Protein AF-A0A1Z5LB18-F1 (afdb_monomer_lite)

Sequence (215 aa):
MPQLLPKDALLQFRERFKTLLVLGDKLPTLEMHSIEKQIVPEFVTGLIKLCNTEDSAVSRAAALLAVLGWKAGPVSPTRKYIACDFCQRNMGVWFYLPVAENKRAQENVESRKDATVDSSAPCHETSKADDKDAAEGKEPRKLKRKHEGAEKFNALSEHFAWCIWRRVNMSNQQGWEVFLESLLADSAFHKFSQDSPSVDDMYMKVHKILANLQQ

pLDDT: mean 76.04, std 21.05, range [32.5, 97.44]

Organism: Ornithodoros moubata (NCBI:txid6938)

Secondary structure (DSSP, 8-state):
-----GGGHHHHHHHHHHHHHTTGGGSBPBP-TTTTTTS-HHHHHHHHHTTT----HHHHHHHHHHHTTEEE----SS--EEEETTT--EEEGGGB-BHHHHHHHHHHHHTTSS-------------------------------PPTT-B-B-TTTTS-TT-TTTSB-TTS-BHHHHHHHHHHTSHHHHHHHT-SPPHHHHHHHHHHHHHHT--

Structure (mmCIF, N/CA/C/O backbone):
data_AF-A0A1Z5LB18-F1
#
_entry.id   AF-A0A1Z5LB18-F1
#
loop_
_atom_site.group_PDB
_atom_site.id
_atom_site.type_symbol
_atom_site.label_atom_id
_atom_site.label_alt_id
_atom_site.label_comp_id
_atom_site.label_asym_id
_atom_site.label_entity_id
_atom_site.label_seq_id
_atom_site.pdbx_PDB_ins_code
_atom_site.Cartn_x
_atom_site.Cartn_y
_atom_site.Cartn_z
_atom_site.occupancy
_atom_site.B_iso_or_equiv
_atom_site.auth_seq_id
_atom_site.auth_comp_id
_atom_site.auth_asym_id
_atom_site.auth_atom_id
_atom_site.pdbx_PDB_model_num
ATOM 1 N N . MET A 1 1 ? -18.758 6.852 -7.242 1.00 40.06 1 MET A N 1
ATOM 2 C CA . MET A 1 1 ? -17.497 6.159 -6.892 1.00 40.06 1 MET A CA 1
ATOM 3 C C . MET A 1 1 ? -17.870 4.811 -6.304 1.00 40.06 1 MET A C 1
ATOM 5 O O . MET A 1 1 ? -18.881 4.791 -5.608 1.00 40.06 1 MET A O 1
ATOM 9 N N . PRO A 1 2 ? -17.124 3.720 -6.556 1.00 43.34 2 PRO A N 1
ATOM 10 C CA . PRO A 1 2 ? -17.262 2.519 -5.739 1.00 43.34 2 PRO A CA 1
ATOM 11 C C . PRO A 1 2 ? -17.098 2.954 -4.285 1.00 43.34 2 PRO A C 1
ATOM 13 O O . PRO A 1 2 ? -16.113 3.614 -3.952 1.00 43.34 2 PRO A O 1
ATOM 16 N N . GLN A 1 3 ? -18.114 2.718 -3.464 1.00 52.94 3 GLN A N 1
ATOM 17 C CA . GLN A 1 3 ? -18.028 3.050 -2.053 1.00 52.94 3 GLN A CA 1
ATOM 18 C C . GLN A 1 3 ? -17.024 2.068 -1.454 1.00 52.94 3 GLN A C 1
ATOM 20 O O . GLN A 1 3 ? -17.256 0.862 -1.487 1.00 52.94 3 GLN A O 1
ATOM 25 N N . LEU A 1 4 ? -15.886 2.569 -0.970 1.00 59.97 4 LEU A N 1
ATOM 26 C CA . LEU A 1 4 ? -15.038 1.817 -0.052 1.00 59.97 4 LEU A CA 1
ATOM 27 C C . LEU A 1 4 ? -15.886 1.605 1.201 1.00 59.97 4 LEU A C 1
ATOM 29 O O . LEU A 1 4 ? -15.954 2.478 2.060 1.00 59.97 4 LEU A O 1
ATOM 33 N N . LEU A 1 5 ? -16.647 0.512 1.242 1.00 60.75 5 LEU A N 1
ATOM 34 C CA . LEU A 1 5 ? -17.481 0.213 2.391 1.00 60.75 5 LEU A CA 1
ATOM 35 C C . LEU A 1 5 ? -16.542 -0.061 3.571 1.00 60.75 5 LEU A C 1
ATOM 37 O O . LEU A 1 5 ? -15.713 -0.969 3.468 1.00 60.75 5 LEU A O 1
ATOM 41 N N . PRO A 1 6 ? -16.664 0.675 4.691 1.00 65.38 6 PRO A N 1
ATOM 42 C CA . PRO A 1 6 ? -15.751 0.530 5.827 1.00 65.38 6 PRO A CA 1
ATOM 43 C C . PRO A 1 6 ? -15.648 -0.912 6.339 1.00 65.38 6 PRO A C 1
ATOM 45 O O . PRO A 1 6 ? -14.585 -1.350 6.764 1.00 65.38 6 PRO A O 1
ATOM 48 N N . LYS A 1 7 ? -16.739 -1.683 6.216 1.00 68.38 7 LYS A N 1
ATOM 49 C CA . LYS A 1 7 ? -16.828 -3.090 6.638 1.00 68.38 7 LYS A CA 1
ATOM 50 C C . LYS A 1 7 ? -15.884 -4.027 5.876 1.00 68.38 7 LYS A C 1
ATOM 52 O O . LYS A 1 7 ? -15.492 -5.051 6.423 1.00 68.38 7 LYS A O 1
ATOM 57 N N . ASP A 1 8 ? -15.491 -3.663 4.657 1.00 86.31 8 ASP A N 1
ATOM 58 C CA . ASP A 1 8 ? -14.616 -4.482 3.815 1.00 86.31 8 ASP A CA 1
ATOM 59 C C . ASP A 1 8 ? -13.174 -3.961 3.793 1.00 86.31 8 ASP A C 1
ATOM 61 O O . ASP A 1 8 ? -12.308 -4.579 3.171 1.00 86.31 8 ASP A O 1
ATOM 65 N N . ALA A 1 9 ? -12.888 -2.843 4.473 1.00 90.62 9 ALA A N 1
ATOM 66 C CA . ALA A 1 9 ? -11.584 -2.190 4.412 1.00 90.62 9 ALA A CA 1
ATOM 67 C C . ALA A 1 9 ? -10.459 -3.130 4.862 1.00 90.62 9 ALA A C 1
ATOM 69 O O . ALA A 1 9 ? -9.462 -3.290 4.156 1.00 90.62 9 ALA A O 1
ATOM 70 N N . LEU A 1 10 ? -10.650 -3.831 5.985 1.00 91.75 10 LEU A N 1
ATOM 71 C CA . LEU A 1 10 ? -9.666 -4.781 6.503 1.00 91.75 10 LEU A CA 1
ATOM 72 C C . LEU A 1 10 ? -9.455 -5.978 5.566 1.00 91.75 10 LEU A C 1
ATOM 74 O O . LEU A 1 10 ? -8.324 -6.436 5.402 1.00 91.75 10 LEU A O 1
ATOM 78 N N . LEU A 1 11 ? -10.519 -6.481 4.930 1.00 92.12 11 LEU A N 1
ATOM 79 C CA . LEU A 1 11 ? -10.419 -7.578 3.964 1.00 92.12 11 LEU A CA 1
ATOM 80 C C . LEU A 1 11 ? -9.632 -7.147 2.723 1.00 92.12 11 LEU A C 1
ATOM 82 O O . LEU A 1 11 ? -8.691 -7.837 2.332 1.00 92.12 11 LEU A O 1
ATOM 86 N N . GLN A 1 12 ? -9.952 -5.977 2.164 1.00 93.38 12 GLN A N 1
ATOM 87 C CA . GLN A 1 12 ? -9.235 -5.408 1.020 1.00 93.38 12 GLN A CA 1
ATOM 88 C C . GLN A 1 12 ? -7.765 -5.147 1.359 1.00 93.38 12 GLN A C 1
ATOM 90 O O . GLN A 1 12 ? -6.875 -5.498 0.585 1.00 93.38 12 GLN A O 1
ATOM 95 N N . PHE A 1 13 ? -7.489 -4.584 2.538 1.00 95.69 13 PHE A N 1
ATOM 96 C CA . PHE A 1 13 ? -6.125 -4.378 3.013 1.00 95.69 13 PHE A CA 1
ATOM 97 C C . PHE A 1 13 ? -5.359 -5.699 3.098 1.00 95.69 13 PHE A C 1
ATOM 99 O O . PHE A 1 13 ? -4.284 -5.808 2.514 1.00 95.69 13 PHE A O 1
ATOM 106 N N . ARG A 1 14 ? -5.925 -6.716 3.763 1.00 95.50 14 ARG A N 1
ATOM 107 C CA . ARG A 1 14 ? -5.308 -8.044 3.905 1.00 95.50 14 ARG A CA 1
ATOM 108 C C . ARG A 1 14 ? -5.025 -8.694 2.559 1.00 95.50 14 ARG A C 1
ATOM 110 O O . ARG A 1 14 ? -3.959 -9.281 2.387 1.00 95.50 14 ARG A O 1
ATOM 117 N N . GLU A 1 15 ? -5.948 -8.585 1.608 1.00 95.00 15 GLU A N 1
ATOM 118 C CA . GLU A 1 15 ? -5.756 -9.111 0.258 1.00 95.00 15 GLU A CA 1
ATOM 119 C C . GLU A 1 15 ? -4.570 -8.424 -0.432 1.00 95.00 15 GLU A C 1
ATOM 121 O O . GLU A 1 15 ? -3.617 -9.094 -0.841 1.00 95.00 15 GLU A O 1
ATOM 126 N N . ARG A 1 16 ? -4.575 -7.085 -0.495 1.00 96.56 16 ARG A N 1
ATOM 127 C CA . ARG A 1 16 ? -3.486 -6.308 -1.106 1.00 96.56 16 ARG A CA 1
ATOM 128 C C . ARG A 1 16 ? -2.148 -6.612 -0.430 1.00 96.56 16 ARG A C 1
ATOM 130 O O . ARG A 1 16 ? -1.189 -6.979 -1.110 1.00 96.56 16 ARG A O 1
ATOM 137 N N . PHE A 1 17 ? -2.117 -6.569 0.899 1.00 97.38 17 PHE A N 1
ATOM 138 C CA . PHE A 1 17 ? -0.945 -6.851 1.723 1.00 97.38 17 PHE A CA 1
ATOM 139 C C . PHE A 1 17 ? -0.363 -8.241 1.446 1.00 97.38 17 PHE A C 1
ATOM 141 O O . PHE A 1 17 ? 0.815 -8.365 1.109 1.00 97.38 17 PHE A O 1
ATOM 148 N N . LYS A 1 18 ? -1.199 -9.287 1.485 1.00 96.56 18 LYS A N 1
ATOM 149 C CA . LYS A 1 18 ? -0.781 -10.671 1.228 1.00 96.56 18 LYS A CA 1
ATOM 150 C C . LYS A 1 18 ? -0.144 -10.829 -0.150 1.00 96.56 18 LYS A C 1
ATOM 152 O O . LYS A 1 18 ? 0.875 -11.503 -0.274 1.00 96.56 18 LYS A O 1
ATOM 157 N N . THR A 1 19 ? -0.720 -10.214 -1.184 1.00 95.50 19 THR A N 1
ATOM 158 C CA . THR A 1 19 ? -0.150 -10.309 -2.539 1.00 95.50 19 THR A CA 1
ATOM 159 C C . THR A 1 19 ? 1.207 -9.612 -2.642 1.00 95.50 19 THR A C 1
ATOM 161 O O . THR A 1 19 ? 2.114 -10.134 -3.286 1.00 95.50 19 THR A O 1
ATOM 164 N N . LEU A 1 20 ? 1.383 -8.471 -1.971 1.00 96.69 20 LEU A N 1
ATOM 165 C CA . LEU A 1 20 ? 2.637 -7.717 -1.971 1.00 96.69 20 LEU A CA 1
ATOM 166 C C . LEU A 1 20 ? 3.766 -8.458 -1.250 1.00 96.69 20 LEU A C 1
ATOM 168 O O . LEU A 1 20 ? 4.904 -8.406 -1.714 1.00 96.69 20 LEU A O 1
ATOM 172 N N . LEU A 1 21 ? 3.468 -9.203 -0.181 1.00 95.88 21 LEU A N 1
ATOM 173 C CA . LEU A 1 21 ? 4.473 -10.008 0.525 1.00 95.88 21 LEU A CA 1
ATOM 174 C C . LEU A 1 21 ? 5.149 -11.055 -0.379 1.00 95.88 21 LEU A C 1
ATOM 176 O O . LEU A 1 21 ? 6.322 -11.359 -0.184 1.00 95.88 21 LEU A O 1
ATOM 180 N N . VAL A 1 22 ? 4.472 -11.541 -1.428 1.00 93.62 22 VAL A N 1
ATOM 181 C CA . VAL A 1 22 ? 5.050 -12.468 -2.429 1.00 93.62 22 VAL A CA 1
ATOM 182 C C . VAL A 1 22 ? 6.213 -11.828 -3.210 1.00 93.62 22 VAL A C 1
ATOM 184 O O . VAL A 1 22 ? 7.085 -12.508 -3.767 1.00 93.62 22 VAL A O 1
ATOM 187 N N . LEU A 1 23 ? 6.256 -10.496 -3.279 1.00 92.75 23 LEU A N 1
ATOM 188 C CA . LEU A 1 23 ? 7.346 -9.779 -3.934 1.00 92.75 23 LEU A CA 1
ATOM 189 C C . LEU A 1 23 ? 8.625 -9.805 -3.084 1.00 92.75 23 LEU A C 1
ATOM 191 O O . LEU A 1 23 ? 9.711 -9.866 -3.674 1.00 92.75 23 LEU A O 1
ATOM 195 N N . GLY A 1 24 ? 8.489 -9.877 -1.755 1.00 92.75 24 GLY A N 1
ATOM 196 C CA . GLY A 1 24 ? 9.583 -9.955 -0.790 1.00 92.75 24 GLY A CA 1
ATOM 197 C C . GLY A 1 24 ? 10.507 -8.741 -0.871 1.00 92.75 24 GLY A C 1
ATOM 198 O O . GLY A 1 24 ? 10.066 -7.612 -1.079 1.00 92.75 24 GLY A O 1
ATOM 199 N N . ASP A 1 25 ? 11.809 -8.996 -0.819 1.00 92.12 25 ASP A N 1
ATOM 200 C CA . ASP A 1 25 ? 12.867 -7.981 -0.905 1.00 92.12 25 ASP A CA 1
ATOM 201 C C . ASP A 1 25 ? 12.894 -7.179 -2.215 1.00 92.12 25 ASP A C 1
ATOM 203 O O . ASP A 1 25 ? 13.571 -6.158 -2.304 1.00 92.12 25 ASP A O 1
ATOM 207 N N . LYS A 1 26 ? 12.147 -7.620 -3.236 1.00 91.56 26 LYS A N 1
ATOM 208 C CA . LYS A 1 26 ? 12.011 -6.915 -4.519 1.00 91.56 26 LYS A CA 1
ATOM 209 C C . LYS A 1 26 ? 10.987 -5.781 -4.469 1.00 91.56 26 LYS A C 1
ATOM 211 O O . LYS A 1 26 ? 10.765 -5.139 -5.492 1.00 91.56 26 LYS A O 1
ATOM 216 N N . LEU A 1 27 ? 10.315 -5.571 -3.335 1.00 94.31 27 LEU A N 1
ATOM 217 C CA . LEU A 1 27 ? 9.487 -4.386 -3.146 1.00 94.31 27 LEU A CA 1
ATOM 218 C C . LEU A 1 27 ? 10.346 -3.121 -3.261 1.00 94.31 27 LEU A C 1
ATOM 220 O O . LEU A 1 27 ? 11.501 -3.130 -2.828 1.00 94.31 27 LEU A O 1
ATOM 224 N N . PRO A 1 28 ? 9.800 -2.036 -3.829 1.00 94.62 28 PRO A N 1
ATOM 225 C CA . PRO A 1 28 ? 10.527 -0.788 -3.933 1.00 94.62 28 PRO A CA 1
ATOM 226 C C . PRO A 1 28 ? 10.628 -0.094 -2.571 1.00 94.62 28 PRO A C 1
ATOM 228 O O . PRO A 1 28 ? 9.692 -0.103 -1.769 1.00 94.62 28 PRO A O 1
ATOM 231 N N . THR A 1 29 ? 11.752 0.572 -2.341 1.00 93.69 29 THR A N 1
ATOM 232 C CA . THR A 1 29 ? 11.915 1.551 -1.271 1.00 93.69 29 THR A CA 1
ATOM 233 C C . THR A 1 29 ? 10.996 2.726 -1.561 1.00 93.69 29 THR A C 1
ATOM 235 O O . THR A 1 29 ? 11.052 3.312 -2.643 1.00 93.69 29 THR A O 1
ATOM 238 N N . LEU A 1 30 ? 10.150 3.070 -0.596 1.00 92.75 30 LEU A N 1
ATOM 239 C CA . LEU A 1 30 ? 9.142 4.106 -0.772 1.00 92.75 30 LEU A CA 1
ATOM 240 C C . LEU A 1 30 ? 9.712 5.494 -0.480 1.00 92.75 30 LEU A C 1
ATOM 242 O O . LEU A 1 30 ? 10.492 5.688 0.454 1.00 92.75 30 LEU A O 1
ATOM 246 N N . GLU A 1 31 ? 9.300 6.465 -1.284 1.00 91.56 31 GLU A N 1
ATOM 247 C CA . GLU A 1 31 ? 9.417 7.877 -0.955 1.00 91.56 31 GLU A CA 1
ATOM 248 C C . GLU A 1 31 ? 8.153 8.311 -0.210 1.00 91.56 31 GLU A C 1
ATOM 250 O O . GLU A 1 31 ? 7.053 8.246 -0.759 1.00 91.56 31 GLU A O 1
ATOM 255 N N . MET A 1 32 ? 8.314 8.745 1.040 1.00 81.44 32 MET A N 1
ATOM 256 C CA . MET A 1 32 ? 7.195 8.935 1.963 1.00 81.44 32 MET A CA 1
ATOM 257 C C . MET A 1 32 ? 6.951 10.407 2.346 1.00 81.44 32 MET A C 1
ATOM 259 O O . MET A 1 32 ? 5.951 10.695 2.999 1.00 81.44 32 MET A O 1
ATOM 263 N N . HIS A 1 33 ? 7.763 11.358 1.861 1.00 79.00 33 HIS A N 1
ATOM 264 C CA . HIS A 1 33 ? 7.697 12.786 2.222 1.00 79.00 33 HIS A CA 1
ATOM 265 C C . HIS A 1 33 ? 6.288 13.407 2.140 1.00 79.00 33 HIS A C 1
ATOM 267 O O . HIS A 1 33 ? 5.943 14.282 2.933 1.00 79.00 33 HIS A O 1
ATOM 273 N N . SER A 1 34 ? 5.454 12.970 1.189 1.00 71.06 34 SER A N 1
ATOM 274 C CA . SER A 1 34 ? 4.096 13.500 1.004 1.00 71.06 34 SER A CA 1
ATOM 275 C C . SER A 1 34 ? 3.047 12.929 1.968 1.00 71.06 34 SER A C 1
ATOM 277 O O . SER A 1 34 ? 1.951 13.475 2.036 1.00 71.06 34 SER A O 1
ATOM 279 N N . ILE A 1 35 ? 3.348 11.843 2.688 1.00 76.62 35 ILE A N 1
ATOM 280 C CA . ILE A 1 35 ? 2.390 11.098 3.531 1.00 76.62 35 ILE A CA 1
ATOM 281 C C . ILE A 1 35 ? 2.903 10.767 4.940 1.00 76.62 35 ILE A C 1
ATOM 283 O O . ILE A 1 35 ? 2.109 10.372 5.791 1.00 76.62 35 ILE A O 1
ATOM 287 N N . GLU A 1 36 ? 4.188 10.990 5.227 1.00 73.94 36 GLU A N 1
ATOM 288 C CA . GLU A 1 36 ? 4.828 10.767 6.539 1.00 73.94 36 GLU A CA 1
ATOM 289 C C . GLU A 1 36 ? 4.111 11.458 7.700 1.00 73.94 36 GLU A C 1
ATOM 291 O O . GLU A 1 36 ? 4.071 10.934 8.806 1.00 73.94 36 GLU A O 1
ATOM 296 N N . LYS A 1 37 ? 3.516 12.630 7.452 1.00 75.38 37 LYS A N 1
ATOM 297 C CA . LYS A 1 37 ? 2.805 13.390 8.490 1.00 75.38 37 LYS A CA 1
ATOM 298 C C . LYS A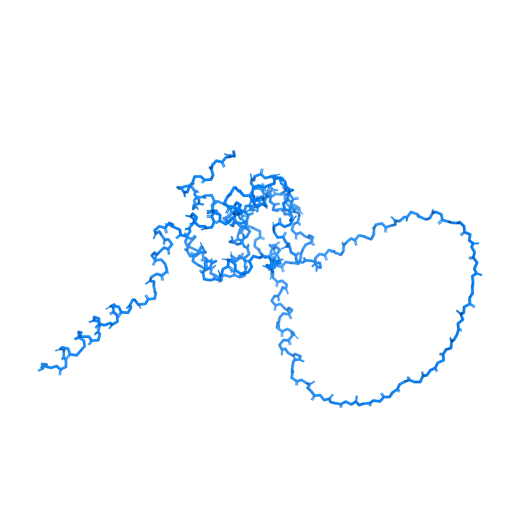 1 37 ? 1.482 12.757 8.920 1.00 75.38 37 LYS A C 1
ATOM 300 O O . LYS A 1 37 ? 0.964 13.123 9.966 1.00 75.38 37 LYS A O 1
ATOM 305 N N . GLN A 1 38 ? 0.921 11.870 8.103 1.00 81.19 38 GLN A N 1
ATOM 306 C CA . GLN A 1 38 ? -0.406 11.298 8.326 1.00 81.19 38 GLN A CA 1
ATOM 307 C C . GLN A 1 38 ? -0.346 9.799 8.626 1.00 81.19 38 GLN A C 1
ATOM 309 O O . GLN A 1 38 ? -1.101 9.302 9.458 1.00 81.19 38 GLN A O 1
ATOM 314 N N . ILE A 1 39 ? 0.572 9.073 7.980 1.00 87.31 39 ILE A N 1
ATOM 315 C CA . ILE A 1 39 ? 0.796 7.653 8.248 1.00 87.31 39 ILE A CA 1
ATOM 316 C C . ILE A 1 39 ? 1.964 7.516 9.220 1.00 87.31 39 ILE A C 1
ATOM 318 O O . ILE A 1 39 ? 3.118 7.376 8.810 1.00 87.31 39 ILE A O 1
ATOM 322 N N . VAL A 1 40 ? 1.655 7.562 10.515 1.00 88.81 40 VAL A N 1
ATOM 323 C CA . VAL A 1 40 ? 2.668 7.395 11.562 1.00 88.81 40 VAL A CA 1
ATOM 324 C C . VAL A 1 40 ? 3.138 5.932 11.657 1.00 88.81 40 VAL A C 1
ATOM 326 O O . VAL A 1 40 ? 2.364 5.014 11.348 1.00 88.81 40 VAL A O 1
ATOM 329 N N . PRO A 1 41 ? 4.395 5.673 12.069 1.00 88.12 41 PRO A N 1
ATOM 330 C CA . PRO A 1 41 ? 4.954 4.320 12.134 1.00 88.12 41 PRO A CA 1
ATOM 331 C C . PRO A 1 41 ? 4.123 3.333 12.964 1.00 88.12 41 PRO A C 1
ATOM 333 O O . PRO A 1 41 ? 4.029 2.157 12.615 1.00 88.12 41 PRO A O 1
ATOM 336 N N . GLU A 1 42 ? 3.476 3.802 14.028 1.00 90.00 42 GLU A N 1
ATOM 337 C CA . GLU A 1 42 ? 2.656 2.997 14.935 1.00 90.00 42 GLU A CA 1
ATOM 338 C C . GLU A 1 42 ? 1.440 2.406 14.217 1.00 90.00 42 GLU A C 1
ATOM 340 O O . GLU A 1 42 ? 1.089 1.245 14.442 1.00 90.00 42 GLU A O 1
ATOM 345 N N . PHE A 1 43 ? 0.835 3.168 13.299 1.00 92.19 43 PHE A N 1
ATOM 346 C CA . PHE A 1 43 ? -0.276 2.683 12.481 1.00 92.19 43 PHE A CA 1
ATOM 347 C C . PHE A 1 43 ? 0.181 1.561 11.560 1.00 92.19 43 PHE A C 1
ATOM 349 O O . PHE A 1 43 ? -0.472 0.522 11.485 1.00 92.19 43 PHE A O 1
ATOM 356 N N . VAL A 1 44 ? 1.338 1.723 10.918 1.00 93.25 44 VAL A N 1
ATOM 357 C CA . VAL A 1 44 ? 1.914 0.696 10.041 1.00 93.25 44 VAL A CA 1
ATOM 358 C C . VAL A 1 44 ? 2.177 -0.591 10.822 1.00 93.25 44 VAL A C 1
ATOM 360 O O . VAL A 1 44 ? 1.762 -1.668 10.392 1.00 93.25 44 VAL A O 1
ATOM 363 N N . THR A 1 45 ? 2.788 -0.488 12.003 1.00 92.88 45 THR A N 1
ATOM 364 C CA . THR A 1 45 ? 3.047 -1.638 12.879 1.00 92.88 45 THR A CA 1
ATOM 365 C C . THR A 1 45 ? 1.753 -2.321 13.324 1.00 92.88 45 THR A C 1
ATOM 367 O O . THR A 1 45 ? 1.656 -3.548 13.271 1.00 92.88 45 THR A O 1
ATOM 370 N N . GLY A 1 46 ? 0.733 -1.555 13.725 1.00 92.44 46 GLY A N 1
ATOM 371 C CA . GLY A 1 46 ? -0.576 -2.099 14.099 1.00 92.44 46 GLY A CA 1
ATOM 372 C C . GLY A 1 46 ? -1.256 -2.847 12.947 1.00 92.44 46 GLY A C 1
ATOM 373 O O . GLY A 1 46 ? -1.758 -3.956 13.132 1.00 92.44 46 GLY A O 1
ATOM 374 N N . LEU A 1 47 ? -1.194 -2.299 11.731 1.00 93.88 47 LEU A N 1
ATOM 375 C CA . LEU A 1 47 ? -1.739 -2.931 10.525 1.00 93.88 47 LEU A CA 1
ATOM 376 C C . LEU A 1 47 ? -1.016 -4.239 10.160 1.00 93.88 47 LEU A C 1
ATOM 378 O O . LEU A 1 47 ? -1.659 -5.212 9.761 1.00 93.88 47 LEU A O 1
ATOM 382 N N . ILE A 1 48 ? 0.308 -4.294 10.329 1.00 95.06 48 ILE A N 1
ATOM 383 C CA . ILE A 1 48 ? 1.098 -5.518 10.124 1.00 95.06 48 ILE A CA 1
ATOM 384 C C . ILE A 1 48 ? 0.697 -6.596 11.144 1.00 95.06 48 ILE A C 1
ATOM 386 O O . ILE A 1 48 ? 0.449 -7.746 10.765 1.00 95.06 48 ILE A O 1
ATOM 390 N N . LYS A 1 49 ? 0.546 -6.220 12.422 1.00 93.12 49 LYS A N 1
ATOM 391 C CA . LYS A 1 49 ? 0.093 -7.127 13.491 1.00 93.12 49 LYS A CA 1
ATOM 392 C C . LYS A 1 49 ? -1.310 -7.677 13.237 1.00 93.12 49 LYS A C 1
ATOM 394 O O . LYS A 1 49 ? -1.533 -8.868 13.426 1.00 93.12 49 LYS A O 1
ATOM 399 N N . LEU A 1 50 ? -2.231 -6.864 12.713 1.00 90.44 50 LEU A N 1
ATOM 400 C CA . LEU A 1 50 ? -3.575 -7.311 12.308 1.00 90.44 50 LEU A CA 1
ATOM 401 C C . LEU A 1 50 ? -3.575 -8.402 11.226 1.00 90.44 50 LEU A C 1
ATOM 403 O O . LEU A 1 50 ? -4.593 -9.077 11.020 1.00 90.44 50 LEU A O 1
ATOM 407 N N . CYS A 1 51 ? -2.455 -8.563 10.522 1.00 92.25 51 CYS A N 1
ATOM 408 C CA . CYS A 1 51 ? -2.229 -9.609 9.533 1.00 92.25 51 CYS A CA 1
ATOM 409 C C . CYS A 1 51 ? -1.405 -10.786 10.078 1.00 92.25 51 CYS A C 1
ATOM 411 O O . CYS A 1 51 ? -1.000 -11.638 9.290 1.00 92.25 51 CYS A O 1
ATOM 413 N N . ASN A 1 52 ? -1.144 -10.846 11.392 1.00 93.50 52 ASN A N 1
ATOM 414 C CA . ASN A 1 52 ? -0.307 -11.860 12.047 1.00 93.50 52 ASN A CA 1
ATOM 415 C C . ASN A 1 52 ? 1.055 -12.036 11.356 1.00 93.50 52 ASN A C 1
ATOM 417 O O . ASN A 1 52 ? 1.523 -13.152 11.146 1.00 93.50 52 ASN A O 1
ATOM 421 N N . THR A 1 53 ? 1.651 -10.927 10.919 1.00 94.56 53 THR A N 1
ATOM 422 C CA . THR A 1 53 ? 2.931 -10.906 10.206 1.00 94.56 53 THR A CA 1
ATOM 423 C C . THR A 1 53 ? 3.972 -10.192 11.064 1.00 94.56 53 THR A C 1
ATOM 425 O O . THR A 1 53 ? 3.632 -9.282 11.817 1.00 94.56 53 THR A O 1
ATOM 428 N N . GLU A 1 54 ? 5.236 -10.598 10.965 1.00 94.12 54 GLU A N 1
ATOM 429 C CA . GLU A 1 54 ? 6.329 -9.922 11.666 1.00 94.12 54 GLU A CA 1
ATOM 430 C C . GLU A 1 54 ? 6.602 -8.531 11.086 1.00 94.12 54 GLU A C 1
ATOM 432 O O . GLU A 1 54 ? 6.494 -8.289 9.876 1.00 94.12 54 GLU A O 1
ATOM 437 N N . ASP A 1 55 ? 6.981 -7.605 11.963 1.00 94.12 55 ASP A N 1
ATOM 438 C CA . ASP A 1 55 ? 7.388 -6.267 11.560 1.00 94.12 55 ASP A CA 1
ATOM 439 C C . ASP A 1 55 ? 8.806 -6.299 10.971 1.00 94.12 55 ASP A C 1
ATOM 441 O O . ASP A 1 55 ? 9.788 -6.625 11.633 1.00 94.12 55 ASP A O 1
ATOM 445 N N . SER A 1 56 ? 8.903 -5.983 9.686 1.00 94.81 56 SER A N 1
ATOM 446 C CA . SER A 1 56 ? 10.119 -6.023 8.884 1.00 94.81 56 SER A CA 1
ATOM 447 C C . SER A 1 56 ? 10.062 -4.911 7.839 1.00 94.81 56 SER A C 1
ATOM 449 O O . SER A 1 56 ? 8.996 -4.388 7.517 1.00 94.81 56 SER A O 1
ATOM 451 N N . ALA A 1 57 ? 11.196 -4.571 7.228 1.00 93.75 57 ALA A N 1
ATOM 452 C CA . ALA A 1 57 ? 11.213 -3.564 6.165 1.00 93.75 57 ALA A CA 1
ATOM 453 C C . ALA A 1 57 ? 10.292 -3.936 4.979 1.00 93.75 57 ALA A C 1
ATOM 455 O O . ALA A 1 57 ? 9.637 -3.066 4.404 1.00 93.75 57 ALA A O 1
ATOM 456 N N . VAL A 1 58 ? 10.194 -5.231 4.651 1.00 95.88 58 VAL A N 1
ATOM 457 C CA . VAL A 1 58 ? 9.317 -5.753 3.590 1.00 95.88 58 VAL A CA 1
ATOM 458 C C . VAL A 1 58 ? 7.848 -5.612 3.977 1.00 95.88 58 VAL A C 1
ATOM 460 O O . VAL A 1 58 ? 7.061 -5.100 3.182 1.00 95.88 58 VAL A O 1
ATOM 463 N N . SER A 1 59 ? 7.467 -6.019 5.192 1.00 96.62 59 SER A N 1
ATOM 464 C CA . SER A 1 59 ? 6.079 -5.893 5.654 1.00 96.62 59 SER A CA 1
ATOM 465 C C . SER A 1 59 ? 5.669 -4.430 5.832 1.00 96.62 59 SER A C 1
ATOM 467 O O . SER A 1 59 ? 4.557 -4.079 5.455 1.00 96.62 59 SER A O 1
ATOM 469 N N . ARG A 1 60 ? 6.562 -3.529 6.256 1.00 95.62 60 ARG A N 1
ATOM 470 C CA . ARG A 1 60 ? 6.291 -2.078 6.260 1.00 95.62 60 ARG A CA 1
ATOM 471 C C . ARG A 1 60 ? 6.037 -1.529 4.862 1.00 95.62 60 ARG A C 1
ATOM 473 O O . ARG A 1 60 ? 5.022 -0.870 4.647 1.00 95.62 60 ARG A O 1
ATOM 480 N N . ALA A 1 61 ? 6.902 -1.837 3.895 1.00 96.00 61 ALA A N 1
ATOM 481 C CA . ALA A 1 61 ? 6.701 -1.412 2.509 1.00 96.00 61 ALA A CA 1
ATOM 482 C C . ALA A 1 61 ? 5.394 -1.976 1.924 1.00 96.00 61 ALA A C 1
ATOM 484 O O . ALA A 1 61 ? 4.633 -1.247 1.288 1.00 96.00 61 ALA A O 1
ATOM 485 N N . ALA A 1 62 ? 5.097 -3.253 2.183 1.00 97.31 62 ALA A N 1
ATOM 486 C CA . ALA A 1 62 ? 3.862 -3.894 1.745 1.00 97.31 62 ALA A CA 1
ATOM 487 C C . ALA A 1 62 ? 2.616 -3.260 2.383 1.00 97.31 62 ALA A C 1
ATOM 489 O O . ALA A 1 62 ? 1.635 -3.027 1.683 1.00 97.31 62 ALA A O 1
ATOM 490 N N . ALA A 1 63 ? 2.645 -2.954 3.683 1.00 97.12 63 ALA A N 1
ATOM 491 C CA . ALA A 1 63 ? 1.527 -2.329 4.388 1.00 97.12 63 ALA A CA 1
ATOM 492 C C . ALA A 1 63 ? 1.238 -0.930 3.836 1.00 97.12 63 ALA A C 1
ATOM 494 O O . ALA A 1 63 ? 0.091 -0.613 3.528 1.00 97.12 63 ALA A O 1
ATOM 495 N N . LEU A 1 64 ? 2.278 -0.123 3.624 1.00 96.31 64 LEU A N 1
ATOM 496 C CA . LEU A 1 64 ? 2.150 1.214 3.046 1.00 96.31 64 LEU A CA 1
ATOM 497 C C . LEU A 1 64 ? 1.582 1.168 1.625 1.00 96.31 64 LEU A C 1
ATOM 499 O O . LEU A 1 64 ? 0.602 1.844 1.325 1.00 96.31 64 LEU A O 1
ATOM 503 N N . LEU A 1 65 ? 2.135 0.316 0.760 1.00 97.12 65 LEU A N 1
ATOM 504 C CA . LEU A 1 65 ? 1.611 0.109 -0.591 1.00 97.12 65 LEU A CA 1
ATOM 505 C C . LEU A 1 65 ? 0.149 -0.361 -0.573 1.00 97.12 65 LEU A C 1
ATOM 507 O O . LEU A 1 65 ? -0.662 0.144 -1.348 1.00 97.12 65 LEU A O 1
ATOM 511 N N . ALA A 1 66 ? -0.201 -1.275 0.335 1.00 97.25 66 ALA A N 1
ATOM 512 C CA . ALA A 1 66 ? -1.564 -1.765 0.491 1.00 97.25 66 ALA A CA 1
ATOM 513 C C . ALA A 1 66 ? -2.527 -0.673 0.971 1.00 97.25 66 ALA A C 1
ATOM 515 O O . ALA A 1 66 ? -3.651 -0.635 0.485 1.00 97.25 66 ALA A O 1
ATOM 516 N N . VAL A 1 67 ? -2.138 0.227 1.879 1.00 95.75 67 VAL A N 1
ATOM 517 C CA . VAL A 1 67 ? -2.976 1.383 2.269 1.00 95.75 67 VAL A CA 1
ATOM 518 C C . VAL A 1 67 ? -3.209 2.310 1.076 1.00 95.75 67 VAL A C 1
ATOM 520 O O . VAL A 1 67 ? -4.319 2.791 0.870 1.00 95.75 67 VAL A O 1
ATOM 523 N N . LEU A 1 68 ? -2.188 2.482 0.240 1.00 95.81 68 LEU A N 1
ATOM 524 C CA . LEU A 1 68 ? -2.216 3.340 -0.944 1.00 95.81 68 LEU A CA 1
ATOM 525 C C . LEU A 1 68 ? -2.824 2.651 -2.182 1.00 95.81 68 LEU A C 1
ATOM 527 O O . LEU A 1 68 ? -2.670 3.136 -3.296 1.00 95.81 68 LEU A O 1
ATOM 531 N N . GLY A 1 69 ? -3.510 1.515 -2.021 1.00 96.06 69 GLY A N 1
ATOM 532 C CA . GLY A 1 69 ? -4.268 0.884 -3.108 1.00 96.06 69 GLY A CA 1
ATOM 533 C C . GLY A 1 69 ? -3.465 0.018 -4.077 1.00 96.06 69 GLY A C 1
ATOM 534 O O . GLY A 1 69 ? -3.993 -0.429 -5.099 1.00 96.06 69 GLY A O 1
ATOM 535 N N . TRP A 1 70 ? -2.193 -0.242 -3.784 1.00 97.44 70 TRP A N 1
ATOM 536 C CA . TRP A 1 70 ? -1.351 -1.112 -4.597 1.00 97.44 70 TRP A CA 1
ATOM 537 C C . TRP A 1 70 ? -1.471 -2.570 -4.151 1.00 97.44 70 TRP A C 1
ATOM 539 O O . TRP A 1 70 ? -1.602 -2.874 -2.968 1.00 97.44 70 TRP A O 1
ATOM 549 N N . LYS A 1 71 ? -1.388 -3.487 -5.112 1.00 96.38 71 LYS A N 1
ATOM 550 C CA . LYS A 1 71 ? -1.274 -4.938 -4.919 1.00 96.38 71 LYS A CA 1
ATOM 551 C C . LYS A 1 71 ? -0.209 -5.505 -5.846 1.00 96.38 71 LYS A C 1
ATOM 553 O O . LYS A 1 71 ? 0.225 -4.812 -6.766 1.00 96.38 71 LYS A O 1
ATOM 558 N N . ALA A 1 72 ? 0.213 -6.752 -5.653 1.00 94.81 72 ALA A N 1
ATOM 559 C CA . ALA A 1 72 ? 1.039 -7.386 -6.678 1.00 94.81 72 ALA A CA 1
ATOM 560 C C . ALA A 1 72 ? 0.214 -7.562 -7.965 1.00 94.81 72 ALA A C 1
ATOM 562 O O . ALA A 1 72 ? -0.928 -8.023 -7.933 1.00 94.81 72 ALA A O 1
ATOM 563 N N . GLY A 1 73 ? 0.789 -7.156 -9.097 1.00 87.19 73 GLY A N 1
ATOM 564 C CA . GLY A 1 73 ? 0.216 -7.421 -10.413 1.00 87.19 73 GLY A CA 1
ATOM 565 C C . GLY A 1 73 ? 0.325 -8.906 -10.777 1.00 87.19 73 GLY A C 1
ATOM 566 O O . GLY A 1 73 ? 0.988 -9.665 -10.062 1.00 87.19 73 GLY A O 1
ATOM 567 N N . PRO A 1 74 ? -0.285 -9.342 -11.893 1.00 77.50 74 PRO A N 1
ATOM 568 C CA . PRO A 1 74 ? -0.118 -10.703 -12.390 1.00 77.50 74 PRO A CA 1
ATOM 569 C C . PRO A 1 74 ? 1.377 -11.015 -12.521 1.00 77.50 74 PRO A C 1
ATOM 571 O O . PRO A 1 74 ? 2.112 -10.359 -13.264 1.00 77.50 74 PRO A O 1
ATOM 574 N N . VAL A 1 75 ? 1.838 -11.976 -11.721 1.00 64.62 75 VAL A N 1
ATOM 575 C CA . VAL A 1 75 ? 3.257 -12.301 -11.609 1.00 64.62 75 VAL A CA 1
ATOM 576 C C . VAL A 1 75 ? 3.658 -13.067 -12.862 1.00 64.62 75 VAL A C 1
ATOM 578 O O . VAL A 1 75 ? 3.324 -14.237 -13.020 1.00 64.62 75 VAL A O 1
ATOM 581 N N . SER A 1 76 ? 4.384 -12.406 -13.760 1.00 70.31 76 SER A N 1
ATOM 582 C CA . SER A 1 76 ? 5.148 -13.114 -14.781 1.00 70.31 76 SER A CA 1
ATOM 583 C C . SER A 1 76 ? 6.390 -13.727 -14.120 1.00 70.31 76 SER A C 1
ATOM 585 O O . SER A 1 76 ? 7.005 -13.062 -13.277 1.00 70.31 76 SER A O 1
ATOM 587 N N . PRO A 1 77 ? 6.830 -14.936 -14.519 1.00 68.75 77 PRO A N 1
ATOM 588 C CA . PRO A 1 77 ? 8.079 -15.523 -14.030 1.00 68.75 77 PRO A CA 1
ATOM 589 C C . PRO A 1 77 ? 9.283 -14.588 -14.203 1.00 68.75 77 PRO A C 1
ATOM 591 O O . PRO A 1 77 ? 10.213 -14.600 -13.401 1.00 68.75 77 PRO A O 1
ATOM 594 N N . THR A 1 78 ? 9.256 -13.753 -15.245 1.00 73.25 78 THR A N 1
ATOM 595 C CA . THR A 1 78 ? 10.375 -12.889 -15.629 1.00 73.25 78 THR A CA 1
ATOM 596 C C . THR A 1 78 ? 10.257 -11.466 -15.101 1.00 73.25 78 THR A C 1
ATOM 598 O O . THR A 1 78 ? 11.258 -10.754 -15.051 1.00 73.25 78 THR A O 1
ATOM 601 N N . ARG A 1 79 ? 9.055 -11.013 -14.722 1.00 78.62 79 ARG A N 1
ATOM 602 C CA . ARG A 1 79 ? 8.803 -9.607 -14.382 1.00 78.62 79 ARG A CA 1
ATOM 603 C C . ARG A 1 79 ? 7.789 -9.479 -13.255 1.00 78.62 79 ARG A C 1
ATOM 605 O O . ARG A 1 79 ? 6.656 -9.946 -13.356 1.00 78.62 79 ARG A O 1
ATOM 612 N N . LYS A 1 80 ? 8.214 -8.799 -12.190 1.00 87.62 80 LYS A N 1
ATOM 613 C CA . LYS A 1 80 ? 7.393 -8.498 -11.018 1.00 87.62 80 LYS A CA 1
ATOM 614 C C . LYS A 1 80 ? 6.826 -7.084 -11.125 1.00 87.62 80 LYS A C 1
ATOM 616 O O . LYS A 1 80 ? 7.567 -6.135 -11.375 1.00 87.62 80 LYS A O 1
ATOM 621 N N . TYR A 1 81 ? 5.526 -6.954 -10.903 1.00 93.06 81 TYR A N 1
ATOM 622 C CA . TYR A 1 81 ? 4.811 -5.687 -10.992 1.00 93.06 81 TYR A CA 1
ATOM 623 C C . TYR A 1 81 ? 4.007 -5.441 -9.725 1.00 93.06 81 TYR A C 1
ATOM 625 O O . TYR A 1 81 ? 3.559 -6.387 -9.075 1.00 93.06 81 TYR A O 1
ATOM 633 N N . ILE A 1 82 ? 3.759 -4.171 -9.442 1.00 95.62 82 ILE A N 1
ATOM 634 C CA . ILE A 1 82 ? 2.647 -3.740 -8.600 1.00 95.62 82 ILE A CA 1
ATOM 635 C C . ILE A 1 82 ? 1.575 -3.098 -9.478 1.00 95.62 82 ILE A C 1
ATOM 637 O O . ILE A 1 82 ? 1.882 -2.485 -10.502 1.00 95.62 82 ILE A O 1
ATOM 641 N N . ALA A 1 83 ? 0.320 -3.262 -9.086 1.00 96.19 83 ALA A N 1
ATOM 642 C CA . ALA A 1 83 ? -0.844 -2.765 -9.795 1.00 96.19 83 ALA A CA 1
ATOM 643 C C . ALA A 1 83 ? -1.764 -2.023 -8.826 1.00 96.19 83 ALA A C 1
ATOM 645 O O . ALA A 1 83 ? -1.980 -2.481 -7.705 1.00 96.19 83 ALA A O 1
ATOM 646 N N . CYS A 1 84 ? -2.318 -0.893 -9.253 1.00 96.44 84 CYS A N 1
ATOM 647 C CA . CYS A 1 84 ? -3.377 -0.224 -8.506 1.00 96.44 84 CYS A CA 1
ATOM 648 C C . CYS A 1 84 ? -4.709 -0.956 -8.718 1.00 96.44 84 CYS A C 1
ATOM 650 O O . CYS A 1 84 ? -5.107 -1.206 -9.855 1.00 96.44 84 CYS A O 1
ATOM 652 N N . ASP A 1 85 ? -5.419 -1.260 -7.637 1.00 91.56 85 ASP A N 1
ATOM 653 C CA . ASP A 1 85 ? -6.709 -1.956 -7.668 1.00 91.56 85 ASP A CA 1
ATOM 654 C C . ASP A 1 85 ? -7.855 -1.156 -8.307 1.00 91.56 85 ASP A C 1
ATOM 656 O O . ASP A 1 85 ? -8.809 -1.743 -8.813 1.00 91.56 85 ASP A O 1
ATOM 660 N N . PHE A 1 86 ? -7.743 0.170 -8.314 1.00 93.69 86 PHE A N 1
ATOM 661 C CA . PHE A 1 86 ? -8.745 1.068 -8.860 1.00 93.69 86 PHE A CA 1
ATOM 662 C C . PHE A 1 86 ? -8.372 1.521 -10.269 1.00 93.69 86 PHE A C 1
ATOM 664 O O . PHE A 1 86 ? -9.110 1.286 -11.223 1.00 93.69 86 PHE A O 1
ATOM 671 N N . CYS A 1 87 ? -7.211 2.167 -10.419 1.00 95.88 87 CYS A N 1
ATOM 672 C CA . CYS A 1 87 ? -6.829 2.767 -11.695 1.00 95.88 87 CYS A CA 1
ATOM 673 C C . CYS A 1 87 ? -6.105 1.815 -12.652 1.00 95.88 87 CYS A C 1
ATOM 675 O O . CYS A 1 87 ? -5.759 2.225 -13.758 1.00 95.88 87 CYS A O 1
ATOM 677 N N . GLN A 1 88 ? -5.865 0.565 -12.234 1.00 94.06 88 GLN A N 1
ATOM 678 C CA . GLN A 1 88 ? -5.226 -0.495 -13.028 1.00 94.06 88 GLN A CA 1
ATOM 679 C C . GLN A 1 88 ? -3.834 -0.130 -13.572 1.00 94.06 88 GLN A C 1
ATOM 681 O O . GLN A 1 88 ? -3.308 -0.791 -14.469 1.00 94.06 88 GLN A O 1
ATOM 686 N N . ARG A 1 89 ? -3.205 0.927 -13.039 1.00 95.00 89 ARG A N 1
ATOM 687 C CA . ARG A 1 89 ? -1.842 1.310 -13.408 1.00 95.00 89 ARG A CA 1
ATOM 688 C C . ARG A 1 89 ? -0.870 0.239 -12.924 1.00 95.00 89 ARG A C 1
ATOM 690 O O . ARG A 1 89 ? -0.901 -0.113 -11.749 1.00 95.00 89 ARG A O 1
ATOM 697 N N . ASN A 1 90 ? -0.013 -0.238 -13.827 1.00 94.56 90 ASN A N 1
ATOM 698 C CA . ASN A 1 90 ? 1.005 -1.255 -13.563 1.00 94.56 90 ASN A CA 1
ATOM 699 C C . ASN A 1 90 ? 2.397 -0.622 -13.534 1.00 94.56 90 ASN A C 1
ATOM 701 O O . ASN A 1 90 ? 2.770 0.077 -14.476 1.00 94.56 90 ASN A O 1
ATOM 705 N N . MET A 1 91 ? 3.172 -0.917 -12.494 1.00 94.00 91 MET A N 1
ATOM 706 C CA . MET A 1 91 ? 4.535 -0.418 -12.312 1.00 94.00 91 MET A CA 1
ATOM 707 C C . MET A 1 91 ? 5.488 -1.598 -12.118 1.00 94.00 91 MET A C 1
ATOM 709 O O . MET A 1 91 ? 5.246 -2.475 -11.289 1.00 94.00 91 MET A O 1
ATOM 713 N N . GLY A 1 92 ? 6.561 -1.646 -12.909 1.00 92.81 92 GLY A N 1
ATOM 714 C CA . GLY A 1 92 ? 7.608 -2.657 -12.760 1.00 92.81 92 GLY A CA 1
ATOM 715 C C . GLY A 1 92 ? 8.481 -2.347 -11.549 1.00 92.81 92 GLY A C 1
ATOM 716 O O . GLY A 1 92 ? 9.004 -1.241 -11.446 1.00 92.81 92 GLY A O 1
ATOM 717 N N . VAL A 1 93 ? 8.667 -3.308 -10.641 1.00 91.75 93 VAL A N 1
ATOM 718 C CA . VAL A 1 93 ? 9.424 -3.050 -9.397 1.00 91.75 93 VAL A CA 1
ATOM 719 C C . VAL A 1 93 ? 10.927 -2.856 -9.634 1.00 91.75 93 VAL A C 1
ATOM 721 O O . VAL A 1 93 ? 11.596 -2.234 -8.824 1.00 91.75 93 VAL A O 1
ATOM 724 N N . TRP A 1 94 ? 11.453 -3.330 -10.769 1.00 89.62 94 TRP A N 1
ATOM 725 C CA . TRP A 1 94 ? 12.873 -3.226 -11.139 1.00 89.62 94 TRP A CA 1
ATOM 726 C C . TRP A 1 94 ? 13.318 -1.808 -11.537 1.00 89.62 94 TRP A C 1
ATOM 728 O O . TRP A 1 94 ? 14.508 -1.564 -11.706 1.00 89.62 94 TRP A O 1
ATOM 738 N N . PHE A 1 95 ? 12.387 -0.866 -11.711 1.00 89.25 95 PHE A N 1
ATOM 739 C CA . PHE A 1 95 ? 12.734 0.535 -11.970 1.00 89.25 95 PHE A CA 1
ATOM 740 C C 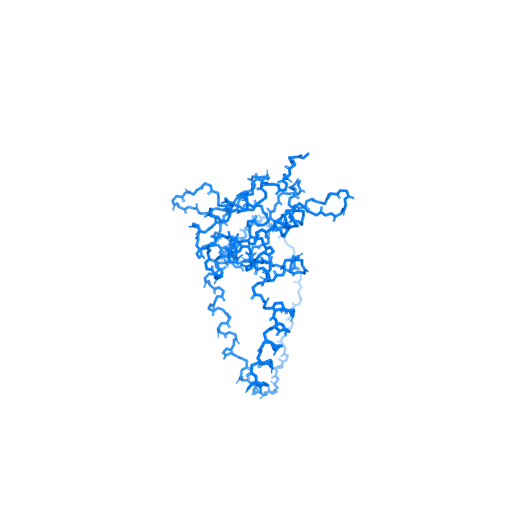. PHE A 1 95 ? 13.168 1.289 -10.707 1.00 89.25 95 PHE A C 1
ATOM 742 O O . PHE A 1 95 ? 13.650 2.414 -10.816 1.00 89.25 95 PHE A O 1
ATOM 749 N N . TYR A 1 96 ? 13.015 0.679 -9.530 1.00 92.06 96 TYR A N 1
ATOM 750 C CA . TYR A 1 96 ? 13.163 1.342 -8.241 1.00 92.06 96 TYR A CA 1
ATOM 751 C C . TYR A 1 96 ? 14.161 0.614 -7.347 1.00 92.06 96 TYR A C 1
ATOM 753 O O . TYR A 1 96 ? 14.388 -0.587 -7.500 1.00 92.06 96 TYR A O 1
ATOM 761 N N . LEU A 1 97 ? 14.729 1.349 -6.393 1.00 91.44 97 LEU A N 1
ATOM 762 C CA . LEU A 1 97 ? 15.655 0.804 -5.405 1.00 91.44 97 LEU A CA 1
ATOM 763 C C . LEU A 1 97 ? 14.938 -0.238 -4.524 1.00 91.44 97 LEU A C 1
ATOM 765 O O . LEU A 1 97 ? 13.973 0.133 -3.851 1.00 91.44 97 LEU A O 1
ATOM 769 N N . PRO A 1 98 ? 15.371 -1.507 -4.463 1.00 91.75 98 PRO A N 1
ATOM 770 C CA . PRO A 1 98 ? 14.711 -2.521 -3.645 1.00 91.75 98 PRO A CA 1
ATOM 771 C C . PRO A 1 98 ? 14.920 -2.283 -2.142 1.00 91.75 98 PRO A C 1
ATOM 773 O O . PRO A 1 98 ? 15.949 -1.764 -1.707 1.00 91.75 98 PRO A O 1
ATOM 776 N N . VAL A 1 99 ? 13.955 -2.712 -1.324 1.00 89.19 99 VAL A N 1
ATOM 777 C CA . VAL A 1 99 ? 13.993 -2.560 0.145 1.00 89.19 99 VAL A CA 1
ATOM 778 C C . VAL A 1 99 ? 15.240 -3.205 0.773 1.00 89.19 99 VAL A C 1
ATOM 780 O O . VAL A 1 99 ? 15.782 -2.675 1.744 1.00 89.19 99 VAL A O 1
ATOM 783 N N . ALA A 1 100 ? 15.735 -4.315 0.217 1.00 80.25 100 ALA A N 1
ATOM 784 C CA . ALA A 1 100 ? 16.922 -4.998 0.736 1.00 80.25 100 ALA A CA 1
ATOM 785 C C . ALA A 1 100 ? 18.230 -4.198 0.585 1.00 80.25 100 ALA A C 1
ATOM 787 O O . ALA A 1 100 ? 19.141 -4.367 1.396 1.00 80.25 100 ALA A O 1
ATOM 788 N N . GLU A 1 101 ? 18.335 -3.313 -0.410 1.00 70.00 101 GLU A N 1
ATOM 789 C CA . GLU A 1 101 ? 19.559 -2.539 -0.663 1.00 70.00 101 GLU A CA 1
ATOM 790 C C . GLU A 1 101 ? 19.679 -1.306 0.242 1.00 70.00 101 GLU A C 1
ATOM 792 O O . GLU A 1 101 ? 20.789 -0.884 0.568 1.00 70.00 101 GLU 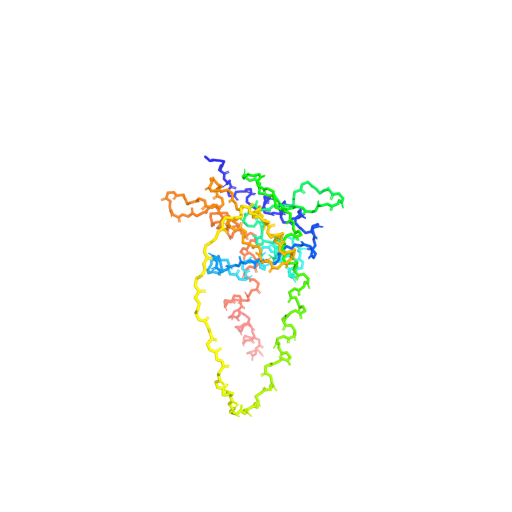A O 1
ATOM 797 N N . ASN A 1 102 ? 18.557 -0.778 0.742 1.00 60.69 102 ASN A N 1
ATOM 798 C CA . ASN A 1 102 ? 18.551 0.377 1.643 1.00 60.69 102 ASN A CA 1
ATOM 799 C C . ASN A 1 102 ? 19.240 0.079 2.996 1.00 60.69 102 ASN A C 1
ATOM 801 O O . ASN A 1 102 ? 19.887 0.956 3.566 1.00 60.69 102 ASN A O 1
ATOM 805 N N . LYS A 1 103 ? 19.204 -1.179 3.469 1.00 55.72 103 LYS A N 1
ATOM 806 C CA . LYS A 1 103 ? 19.903 -1.598 4.702 1.00 55.72 103 LYS A CA 1
ATOM 807 C C . LYS A 1 103 ? 21.421 -1.387 4.617 1.00 55.72 103 LYS A C 1
ATOM 809 O O . LYS A 1 103 ? 22.022 -0.854 5.541 1.00 55.72 103 LYS A O 1
ATOM 814 N N . ARG A 1 104 ? 22.028 -1.720 3.472 1.00 53.09 104 ARG A N 1
ATOM 815 C CA . ARG A 1 104 ? 23.484 -1.597 3.260 1.00 53.09 104 ARG A CA 1
ATOM 816 C C . ARG A 1 104 ? 23.947 -0.149 3.119 1.00 53.09 104 ARG A C 1
ATOM 818 O O . ARG A 1 104 ? 25.091 0.163 3.433 1.00 53.09 104 ARG A O 1
ATOM 825 N N . ALA A 1 105 ? 23.079 0.734 2.625 1.00 51.81 105 ALA A N 1
ATOM 826 C CA . ALA A 1 105 ? 23.400 2.148 2.472 1.00 51.81 105 ALA A CA 1
ATOM 827 C C . ALA A 1 105 ? 23.378 2.895 3.816 1.00 51.81 105 ALA A C 1
ATOM 829 O O . ALA A 1 105 ? 24.230 3.750 4.039 1.00 51.81 105 ALA A O 1
ATOM 830 N N . GLN A 1 106 ? 22.455 2.558 4.725 1.00 50.94 106 GLN A N 1
ATOM 831 C CA . GLN A 1 106 ? 22.374 3.197 6.045 1.00 50.94 106 GLN A CA 1
ATOM 832 C C . GLN A 1 106 ? 23.535 2.793 6.967 1.00 50.94 106 GLN A C 1
ATOM 834 O O . GLN A 1 106 ? 24.155 3.668 7.567 1.00 50.94 106 GLN A O 1
ATOM 839 N N . GLU A 1 107 ? 23.928 1.515 6.983 1.00 48.81 107 GLU A N 1
ATOM 840 C CA . GLU A 1 107 ? 25.077 1.034 7.775 1.00 48.81 107 GLU A CA 1
ATOM 841 C C . GLU A 1 107 ? 26.410 1.700 7.356 1.00 48.81 107 GLU A C 1
ATOM 843 O O . GLU A 1 107 ? 27.290 1.965 8.178 1.00 48.81 107 GLU A O 1
ATOM 848 N N . ASN A 1 108 ? 26.550 2.057 6.075 1.00 44.91 108 ASN A N 1
ATOM 849 C CA . ASN A 1 108 ? 27.767 2.674 5.536 1.00 44.91 108 ASN A CA 1
ATOM 850 C C . ASN A 1 108 ? 27.840 4.198 5.782 1.00 44.91 108 ASN A C 1
ATOM 852 O O . ASN A 1 108 ? 28.917 4.792 5.717 1.00 44.91 108 ASN A O 1
ATOM 856 N N . VAL A 1 109 ? 26.705 4.846 6.074 1.00 50.16 109 VAL A N 1
ATOM 857 C CA . VAL A 1 109 ? 26.640 6.275 6.435 1.00 50.16 109 VAL A CA 1
ATOM 858 C C . VAL A 1 109 ? 26.905 6.478 7.929 1.00 50.16 109 VAL A C 1
ATOM 860 O O . VAL A 1 109 ? 27.583 7.440 8.288 1.00 50.16 109 VAL A O 1
ATOM 863 N N . GLU A 1 110 ? 26.455 5.557 8.787 1.00 44.16 110 GLU A N 1
ATOM 864 C CA . GLU A 1 110 ? 26.810 5.540 10.218 1.00 44.16 110 GLU A CA 1
ATOM 865 C C . GLU A 1 110 ? 28.336 5.406 10.407 1.00 44.16 110 GLU A C 1
ATOM 867 O O . GLU A 1 110 ? 28.933 6.090 11.231 1.00 44.16 110 GLU A O 1
ATOM 872 N N . SER A 1 111 ? 28.992 4.619 9.546 1.00 45.62 111 SER A N 1
ATOM 873 C CA . SER A 1 111 ? 30.443 4.364 9.572 1.00 45.62 111 SER A CA 1
ATOM 874 C C . SER A 1 111 ? 31.322 5.544 9.112 1.00 45.62 111 SER A C 1
ATOM 876 O O . SER A 1 111 ? 32.546 5.461 9.182 1.00 45.62 111 SER A O 1
ATOM 878 N N . ARG A 1 112 ? 30.737 6.634 8.590 1.00 51.19 112 ARG A N 1
ATOM 879 C CA . ARG A 1 112 ? 31.478 7.785 8.024 1.00 51.19 112 ARG A CA 1
ATOM 880 C C . ARG A 1 112 ? 31.312 9.091 8.796 1.00 51.19 112 ARG A C 1
ATOM 882 O O . ARG A 1 112 ? 31.920 10.087 8.413 1.00 51.19 112 ARG A O 1
ATOM 889 N N . LYS A 1 113 ? 30.509 9.116 9.862 1.00 45.44 113 LYS A N 1
ATOM 890 C CA . LYS A 1 113 ? 30.273 10.337 10.651 1.00 45.44 113 LYS A CA 1
ATOM 891 C C . LYS A 1 113 ? 31.305 10.597 11.754 1.00 45.44 113 LYS A C 1
ATOM 893 O O . LYS A 1 113 ? 31.180 11.608 12.430 1.00 45.44 113 LYS A O 1
ATOM 898 N N . ASP A 1 114 ? 32.338 9.761 11.874 1.00 42.19 114 ASP A N 1
ATOM 899 C CA . ASP A 1 114 ? 33.334 9.838 12.955 1.00 42.19 114 ASP A CA 1
ATOM 900 C C . ASP A 1 114 ? 34.764 10.152 12.470 1.00 42.19 114 ASP A C 1
ATOM 902 O O . ASP A 1 114 ? 35.761 9.665 12.995 1.00 42.19 114 ASP A O 1
ATOM 906 N N . ALA A 1 115 ? 34.880 10.983 11.431 1.00 42.16 115 ALA A N 1
ATOM 907 C CA . ALA A 1 115 ? 36.160 11.549 11.010 1.00 42.16 115 ALA A CA 1
ATOM 908 C C . ALA A 1 115 ? 36.013 13.042 10.685 1.00 42.16 115 ALA A C 1
ATOM 910 O O . ALA A 1 115 ? 35.989 13.459 9.529 1.00 42.16 115 ALA A O 1
ATOM 911 N N . THR A 1 116 ? 35.921 13.867 11.726 1.00 43.41 116 THR A N 1
ATOM 912 C CA . THR A 1 116 ? 36.358 15.266 11.660 1.00 43.41 116 THR A CA 1
ATOM 913 C C . THR A 1 116 ? 37.881 15.314 11.643 1.00 43.41 116 THR A C 1
ATOM 915 O O . THR A 1 116 ? 38.479 15.023 12.673 1.00 43.41 116 THR A O 1
ATOM 918 N N . VAL A 1 117 ? 38.493 15.752 10.537 1.00 39.69 117 VAL A N 1
ATOM 919 C CA . VAL A 1 117 ? 39.752 16.516 10.573 1.00 39.69 117 VAL A CA 1
ATOM 920 C C . VAL A 1 117 ? 39.754 17.561 9.452 1.00 39.69 117 VAL A C 1
ATOM 922 O O . VAL A 1 117 ? 39.647 17.260 8.266 1.00 39.69 117 VAL A O 1
ATOM 925 N N . ASP A 1 118 ? 39.855 18.794 9.923 1.00 36.59 118 ASP A N 1
ATOM 926 C CA . ASP A 1 118 ? 40.232 20.051 9.293 1.00 36.59 118 ASP A CA 1
ATOM 927 C C . ASP A 1 118 ? 41.440 19.943 8.342 1.00 36.59 118 ASP A C 1
ATOM 929 O O . ASP A 1 118 ? 42.454 19.342 8.693 1.00 36.59 118 ASP A O 1
ATOM 933 N N . SER A 1 119 ? 41.372 20.568 7.164 1.00 40.78 119 SER A N 1
ATOM 934 C CA . SER A 1 119 ? 42.541 21.214 6.553 1.00 40.78 119 SER A CA 1
ATOM 935 C C . SER A 1 119 ? 42.147 22.115 5.392 1.00 40.78 119 SER A C 1
ATOM 937 O O . SER A 1 119 ? 41.419 21.751 4.470 1.00 40.78 119 SER A O 1
ATOM 939 N N . SER A 1 120 ? 42.685 23.319 5.485 1.00 39.53 120 SER A N 1
ATOM 940 C CA . SER A 1 120 ? 42.525 24.447 4.590 1.00 39.53 120 SER A CA 1
ATOM 941 C C . SER A 1 120 ? 43.463 24.379 3.374 1.00 39.53 120 SER A C 1
ATOM 943 O O . SER A 1 120 ? 44.524 23.761 3.432 1.00 39.53 120 SER A O 1
ATOM 945 N N . ALA A 1 121 ? 43.117 25.200 2.372 1.00 37.31 121 ALA A N 1
ATOM 946 C CA . ALA A 1 121 ? 43.995 25.849 1.380 1.00 37.31 121 ALA A CA 1
ATOM 947 C C . ALA A 1 121 ? 44.159 25.154 -0.008 1.00 37.31 121 ALA A C 1
ATOM 949 O O . ALA A 1 121 ? 43.670 24.048 -0.214 1.00 37.31 121 ALA A O 1
ATOM 950 N 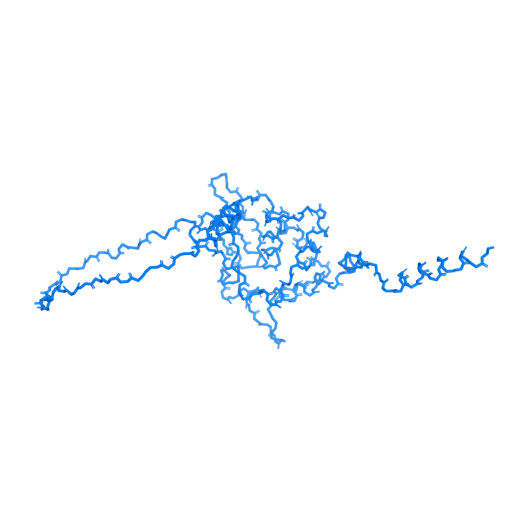N . PRO A 1 122 ? 44.702 25.858 -1.029 1.00 45.16 122 PRO A N 1
ATOM 951 C CA . PRO A 1 122 ? 43.909 26.502 -2.085 1.00 45.16 122 PRO A CA 1
ATOM 952 C C . PRO A 1 122 ? 44.336 26.051 -3.499 1.00 45.16 122 PRO A C 1
ATOM 954 O O . PRO A 1 122 ? 45.418 25.496 -3.682 1.00 45.16 122 PRO A O 1
ATOM 957 N N . CYS A 1 123 ? 43.541 26.328 -4.539 1.00 32.66 123 CYS A N 1
ATOM 958 C CA . CYS A 1 123 ? 43.983 26.112 -5.925 1.00 32.66 123 CYS A CA 1
ATOM 959 C C . CYS A 1 123 ? 43.681 27.323 -6.813 1.00 32.66 123 CYS A C 1
ATOM 961 O O . CYS A 1 123 ? 42.561 27.826 -6.861 1.00 32.66 123 CYS A O 1
ATOM 963 N N . HIS A 1 124 ? 44.750 27.767 -7.465 1.00 34.38 124 HIS A N 1
ATOM 964 C CA . HIS A 1 124 ? 44.930 28.947 -8.300 1.00 34.38 124 HIS A CA 1
ATOM 965 C C . HIS A 1 124 ? 44.258 28.832 -9.683 1.00 34.38 124 HIS A C 1
ATOM 967 O O . HIS A 1 124 ? 43.987 27.741 -10.177 1.00 34.38 124 HIS A O 1
ATOM 973 N N . GLU A 1 125 ? 44.050 30.002 -10.288 1.00 33.84 125 GLU A N 1
ATOM 974 C CA . GLU A 1 125 ? 43.437 30.313 -11.586 1.00 33.84 125 GLU A CA 1
ATOM 975 C C . GLU A 1 125 ? 44.126 29.754 -12.854 1.00 33.84 125 GLU A C 1
ATOM 977 O O . GLU A 1 125 ? 45.290 29.357 -12.828 1.00 33.84 125 GLU A O 1
ATOM 982 N N . THR A 1 126 ? 43.403 29.940 -13.978 1.00 32.50 126 THR A N 1
ATOM 983 C CA . THR A 1 126 ? 43.768 30.094 -15.418 1.00 32.50 126 THR A CA 1
ATOM 984 C C . THR A 1 126 ? 43.183 28.974 -16.302 1.00 32.50 126 THR A C 1
ATOM 986 O O . THR A 1 126 ? 43.243 27.814 -15.931 1.00 32.50 126 THR A O 1
ATOM 989 N N . SER A 1 127 ? 42.543 29.195 -17.461 1.00 38.25 127 SER A N 1
ATOM 990 C CA . SER A 1 127 ? 42.389 30.369 -18.335 1.00 38.25 127 SER A CA 1
ATOM 991 C C . SER A 1 127 ? 41.272 30.142 -19.392 1.00 38.25 127 SER A C 1
ATOM 993 O O . SER A 1 127 ? 40.992 29.019 -19.792 1.00 38.25 127 SER A O 1
ATOM 995 N N . LYS A 1 128 ? 40.665 31.265 -19.809 1.00 38.31 128 LYS A N 1
ATOM 996 C CA . LYS A 1 128 ? 39.872 31.638 -21.012 1.00 38.31 128 LYS A CA 1
ATOM 997 C C . LYS A 1 128 ? 39.670 30.642 -22.179 1.00 38.31 128 LYS A C 1
ATOM 999 O O . LYS A 1 128 ? 40.649 30.118 -22.696 1.00 38.31 128 LYS A O 1
ATOM 1004 N N . ALA A 1 129 ? 38.451 30.646 -22.747 1.00 36.06 129 ALA A N 1
ATOM 1005 C CA . ALA A 1 129 ? 38.177 31.039 -24.148 1.00 36.06 129 ALA A CA 1
ATOM 1006 C C . ALA A 1 129 ? 36.657 31.155 -24.434 1.00 36.06 129 ALA A C 1
ATOM 1008 O O . ALA A 1 129 ? 35.928 30.173 -24.310 1.00 36.06 129 ALA A O 1
ATOM 1009 N N . ASP A 1 130 ? 36.216 32.346 -24.851 1.00 39.44 130 ASP A N 1
ATOM 1010 C CA . ASP A 1 130 ? 34.997 32.587 -25.640 1.00 39.44 130 ASP A CA 1
ATOM 1011 C C . ASP A 1 130 ? 35.360 32.481 -27.137 1.00 39.44 130 ASP A C 1
ATOM 1013 O O . ASP A 1 130 ? 36.425 32.965 -27.518 1.00 39.44 130 ASP A O 1
ATOM 1017 N N . ASP A 1 131 ? 34.533 31.848 -27.980 1.00 35.12 131 ASP A N 1
ATOM 1018 C CA . ASP A 1 131 ? 33.681 32.508 -28.995 1.00 35.12 131 ASP A CA 1
ATOM 1019 C C . ASP A 1 131 ? 33.037 31.490 -29.976 1.00 35.12 131 ASP A C 1
ATOM 1021 O O . ASP A 1 131 ? 33.472 30.349 -30.134 1.00 35.12 131 ASP A O 1
ATOM 1025 N N . LYS A 1 132 ? 31.941 31.947 -30.581 1.00 42.25 132 LYS A N 1
ATOM 1026 C CA . LYS A 1 132 ? 30.932 31.308 -31.445 1.00 42.25 132 LYS A CA 1
ATOM 1027 C C . LYS A 1 132 ? 31.454 30.620 -32.718 1.00 42.25 132 LYS A C 1
ATOM 1029 O O . LYS A 1 132 ? 32.332 31.155 -33.377 1.00 42.25 132 LYS A O 1
ATOM 1034 N N . ASP A 1 133 ? 30.747 29.575 -33.173 1.00 35.50 133 ASP A N 1
ATOM 1035 C CA . ASP A 1 133 ? 29.993 29.659 -34.440 1.00 35.50 133 ASP A CA 1
ATOM 1036 C C . ASP A 1 133 ? 28.982 28.517 -34.663 1.00 35.50 133 ASP A C 1
ATOM 1038 O O . ASP A 1 133 ? 29.065 27.432 -34.088 1.00 35.50 133 ASP A O 1
ATOM 1042 N N . ALA A 1 134 ? 27.976 28.827 -35.479 1.00 39.53 134 ALA A N 1
ATOM 1043 C CA . ALA A 1 134 ? 26.801 28.028 -35.801 1.00 39.53 134 ALA A CA 1
ATOM 1044 C C . ALA A 1 134 ? 27.057 26.944 -36.866 1.00 39.53 134 ALA A C 1
ATOM 1046 O O . ALA A 1 134 ? 27.745 27.210 -37.842 1.00 39.53 134 ALA A O 1
ATOM 1047 N N . ALA A 1 135 ? 26.402 25.780 -36.747 1.00 37.56 135 ALA A N 1
ATOM 1048 C CA . ALA A 1 135 ? 25.727 25.101 -37.864 1.00 37.56 135 ALA A CA 1
ATOM 1049 C C . ALA A 1 135 ? 25.023 23.803 -37.430 1.00 37.56 135 ALA A C 1
ATOM 1051 O O . ALA A 1 135 ? 25.436 23.080 -36.529 1.00 37.56 135 ALA A O 1
ATOM 1052 N N . GLU A 1 136 ? 23.926 23.563 -38.132 1.00 38.91 136 GLU A N 1
ATOM 1053 C CA . GLU A 1 136 ? 22.978 22.459 -38.113 1.00 38.91 136 GLU A CA 1
ATOM 1054 C C . GLU A 1 136 ? 23.544 21.042 -37.918 1.00 38.91 136 GLU A C 1
ATOM 1056 O O . GLU A 1 136 ? 24.416 20.570 -38.640 1.00 38.91 136 GLU A O 1
ATOM 1061 N N . GLY A 1 137 ? 22.892 20.300 -37.023 1.00 35.50 137 GLY A N 1
ATOM 1062 C CA . GLY A 1 137 ? 22.978 18.847 -36.946 1.00 35.50 137 GLY A CA 1
ATOM 1063 C C . GLY A 1 137 ? 21.858 18.308 -36.066 1.00 35.50 137 GLY A C 1
ATOM 1064 O O . GLY A 1 137 ? 21.981 18.264 -34.845 1.00 35.50 137 GLY A O 1
ATOM 1065 N N . LYS A 1 138 ? 20.726 17.929 -36.673 1.00 45.59 138 LYS A N 1
ATOM 1066 C CA . LYS A 1 138 ? 19.650 17.190 -35.995 1.00 45.59 138 LYS A CA 1
ATOM 1067 C C . LYS A 1 138 ? 20.164 15.800 -35.611 1.00 45.59 138 LYS A C 1
ATOM 1069 O O . LYS A 1 138 ? 19.958 14.840 -36.347 1.00 45.59 138 LYS A O 1
ATOM 1074 N N . GLU A 1 139 ? 20.797 15.681 -34.451 1.00 42.72 139 GLU A N 1
ATOM 1075 C CA . GLU A 1 139 ? 21.006 14.380 -33.824 1.00 42.72 139 GLU A CA 1
ATOM 1076 C C . GLU A 1 139 ? 19.731 13.926 -33.092 1.00 42.72 139 GLU A C 1
ATOM 1078 O O . GLU A 1 139 ? 19.068 14.725 -32.417 1.00 42.72 139 GLU A O 1
ATOM 1083 N N . PRO A 1 140 ? 19.358 12.637 -33.192 1.00 45.62 140 PRO A N 1
ATOM 1084 C CA . PRO A 1 140 ? 18.244 12.098 -32.437 1.00 45.62 140 PRO A CA 1
ATOM 1085 C C . PRO A 1 140 ? 18.587 12.201 -30.953 1.00 45.62 140 PRO A C 1
ATOM 1087 O O . PRO A 1 140 ? 19.569 11.615 -30.493 1.00 45.62 140 PRO A O 1
ATOM 1090 N N . ARG A 1 141 ? 17.761 12.932 -30.191 1.00 41.47 141 ARG A N 1
ATOM 1091 C CA . ARG A 1 141 ? 17.794 12.927 -28.724 1.00 41.47 141 ARG A CA 1
ATOM 1092 C C . ARG A 1 141 ? 17.686 11.479 -28.256 1.00 41.47 141 ARG A C 1
ATOM 1094 O O . ARG A 1 141 ? 16.593 10.926 -28.146 1.00 41.47 141 ARG A O 1
ATOM 1101 N N . LYS A 1 142 ? 18.836 10.865 -27.980 1.00 43.53 142 LYS A N 1
ATOM 1102 C CA . LYS A 1 142 ? 18.942 9.611 -27.250 1.00 43.53 142 LYS A CA 1
ATOM 1103 C C . LYS A 1 142 ? 18.299 9.874 -25.893 1.00 43.53 142 LYS A C 1
ATOM 1105 O O . LYS A 1 142 ? 18.892 10.526 -25.036 1.00 43.53 142 LYS A O 1
ATOM 1110 N N . LEU A 1 143 ? 17.059 9.414 -25.722 1.00 47.06 143 LEU A N 1
ATOM 1111 C CA . LEU A 1 143 ? 16.445 9.221 -24.414 1.00 47.06 143 LEU A CA 1
ATOM 1112 C C . LEU A 1 143 ? 17.430 8.371 -23.610 1.00 47.06 143 LEU A C 1
ATOM 1114 O O . LEU A 1 143 ? 17.553 7.168 -23.844 1.00 47.06 143 LEU A O 1
ATOM 1118 N N . LYS A 1 144 ? 18.196 9.026 -22.726 1.00 45.47 144 LYS A N 1
ATOM 1119 C CA . LYS A 1 144 ? 19.034 8.367 -21.726 1.00 45.47 144 LYS A CA 1
ATOM 1120 C C . LYS A 1 144 ? 18.151 7.321 -21.058 1.00 45.47 144 LYS A C 1
ATOM 1122 O O . LYS A 1 144 ? 17.148 7.669 -20.436 1.00 45.47 144 LYS A O 1
ATOM 1127 N N . ARG A 1 145 ? 18.491 6.044 -21.249 1.00 50.97 145 ARG A N 1
ATOM 1128 C CA . ARG A 1 145 ? 17.872 4.940 -20.519 1.00 50.97 145 ARG A CA 1
ATOM 1129 C C . ARG A 1 145 ? 18.053 5.258 -19.040 1.00 50.97 145 ARG A C 1
ATOM 1131 O O . ARG A 1 145 ? 19.177 5.369 -18.558 1.00 50.97 145 ARG A O 1
ATOM 1138 N N . LYS A 1 146 ? 16.922 5.536 -18.398 1.00 48.50 146 LYS A N 1
ATOM 1139 C CA . LYS A 1 146 ? 16.795 5.880 -16.990 1.00 48.50 146 LYS A CA 1
ATOM 1140 C C . LYS A 1 146 ? 17.479 4.780 -16.178 1.00 48.50 146 LYS A C 1
ATOM 1142 O O . LYS A 1 146 ? 17.242 3.603 -16.437 1.00 48.50 146 LYS A O 1
ATOM 1147 N N . HIS A 1 147 ? 18.374 5.190 -15.290 1.00 53.31 147 HIS A N 1
ATOM 1148 C CA . HIS A 1 147 ? 19.174 4.329 -14.428 1.00 53.31 147 HIS A CA 1
ATOM 1149 C C . HIS A 1 147 ? 18.264 3.301 -13.740 1.00 53.31 147 HIS A C 1
ATOM 1151 O O . HIS A 1 147 ? 17.338 3.686 -13.025 1.00 53.31 147 HIS A O 1
ATOM 1157 N N . GLU A 1 148 ? 18.483 2.009 -13.987 1.00 58.09 148 GLU A N 1
ATOM 1158 C CA . GLU A 1 148 ? 17.781 0.953 -13.254 1.00 58.09 148 GLU A CA 1
ATOM 1159 C C . GLU A 1 148 ? 18.088 1.115 -11.756 1.00 58.09 148 GLU A C 1
ATOM 1161 O O . GLU A 1 148 ? 19.230 1.393 -11.379 1.00 58.09 148 GLU A O 1
ATOM 1166 N N . GLY A 1 149 ? 17.057 1.026 -10.913 1.00 61.22 149 GLY A N 1
ATOM 1167 C CA . GLY A 1 149 ? 17.202 0.946 -9.457 1.00 61.22 149 GLY A CA 1
ATOM 1168 C C . GLY A 1 149 ? 17.657 2.206 -8.708 1.00 61.22 149 GLY A C 1
ATOM 1169 O O . GLY A 1 149 ? 17.892 2.114 -7.510 1.00 61.22 149 GLY A O 1
ATOM 1170 N N . ALA A 1 150 ? 17.788 3.376 -9.346 1.00 74.31 150 ALA A N 1
ATOM 1171 C CA . ALA A 1 150 ? 18.305 4.569 -8.653 1.00 74.31 150 ALA A CA 1
ATOM 1172 C C . ALA A 1 150 ? 17.243 5.374 -7.884 1.00 74.31 150 ALA A C 1
ATOM 1174 O O . ALA A 1 150 ? 17.582 6.158 -6.998 1.00 74.31 150 ALA A O 1
ATOM 1175 N N . GLU A 1 151 ? 15.963 5.223 -8.228 1.00 88.81 151 GLU A N 1
ATOM 1176 C CA . GLU A 1 151 ? 14.894 6.068 -7.692 1.00 88.81 151 GLU A CA 1
ATOM 1177 C C . GLU A 1 151 ? 14.062 5.337 -6.633 1.00 88.81 151 GLU A C 1
ATOM 1179 O O . GLU A 1 151 ? 13.788 4.138 -6.735 1.00 88.81 151 GLU A O 1
ATOM 1184 N N . LYS A 1 152 ? 13.631 6.078 -5.607 1.00 92.25 152 LYS A N 1
ATOM 1185 C CA . LYS A 1 152 ? 12.601 5.618 -4.669 1.00 92.25 152 LYS A CA 1
ATOM 1186 C C . LYS A 1 152 ? 11.230 5.689 -5.342 1.00 92.25 152 LYS A C 1
ATOM 1188 O O . LYS A 1 152 ? 10.994 6.527 -6.208 1.00 92.25 152 LYS A O 1
ATOM 1193 N N . PHE A 1 153 ? 10.316 4.815 -4.937 1.00 94.50 153 PHE A N 1
ATOM 1194 C CA . PHE A 1 153 ? 8.963 4.777 -5.479 1.00 94.50 153 PHE A CA 1
ATOM 1195 C C . PHE A 1 153 ? 8.039 5.733 -4.725 1.00 94.50 153 PHE A C 1
ATOM 1197 O O . PHE A 1 153 ? 7.781 5.548 -3.535 1.00 94.50 153 PHE A O 1
ATOM 1204 N N . ASN A 1 154 ? 7.497 6.725 -5.427 1.00 93.94 154 ASN A N 1
ATOM 1205 C CA . ASN A 1 154 ? 6.477 7.612 -4.884 1.00 93.94 154 ASN A CA 1
ATOM 1206 C C . ASN A 1 154 ? 5.082 7.033 -5.156 1.00 93.94 154 ASN A C 1
ATOM 1208 O O . ASN A 1 154 ? 4.496 7.212 -6.224 1.00 93.94 154 ASN A O 1
ATOM 1212 N N . ALA A 1 155 ? 4.549 6.311 -4.174 1.00 94.00 155 ALA A N 1
ATOM 1213 C CA . ALA A 1 155 ? 3.336 5.520 -4.349 1.00 94.00 155 ALA A CA 1
ATOM 1214 C C . ALA A 1 155 ? 2.085 6.347 -4.695 1.00 94.00 155 ALA A C 1
ATOM 1216 O O . ALA A 1 155 ? 1.193 5.832 -5.366 1.00 94.00 155 ALA A O 1
ATOM 1217 N N . LEU A 1 156 ? 2.018 7.623 -4.298 1.00 93.25 156 LEU A N 1
ATOM 1218 C CA . LEU A 1 156 ? 0.882 8.487 -4.627 1.00 93.25 156 LEU A CA 1
ATOM 1219 C C . LEU A 1 156 ? 0.977 9.104 -6.024 1.00 93.25 156 LEU A C 1
ATOM 1221 O O . LEU A 1 156 ? -0.017 9.126 -6.760 1.00 93.25 156 LEU A O 1
ATOM 1225 N N . SER A 1 157 ? 2.147 9.626 -6.401 1.00 93.06 157 SER A N 1
ATOM 1226 C CA . SER A 1 157 ? 2.317 10.305 -7.692 1.00 93.06 157 SER A CA 1
ATOM 1227 C C . SER A 1 157 ? 2.233 9.335 -8.875 1.00 93.06 157 SER A C 1
ATOM 1229 O O . SER A 1 157 ? 1.846 9.729 -9.978 1.00 93.06 157 SER A O 1
ATOM 1231 N N . GLU A 1 158 ? 2.506 8.054 -8.624 1.00 95.19 158 GLU A N 1
ATOM 1232 C CA . GLU A 1 158 ? 2.493 6.991 -9.624 1.00 95.19 158 GLU A CA 1
ATOM 1233 C C . GLU A 1 158 ? 1.093 6.461 -9.946 1.00 95.19 158 GLU A C 1
ATOM 1235 O O . GLU A 1 158 ? 0.920 5.698 -10.895 1.00 95.19 158 GLU A O 1
ATOM 1240 N N . HIS A 1 159 ? 0.043 6.904 -9.258 1.00 95.94 159 HIS A N 1
ATOM 1241 C CA . HIS A 1 159 ? -1.319 6.678 -9.738 1.00 95.94 159 HIS A CA 1
ATOM 1242 C C . HIS A 1 159 ? -1.654 7.553 -10.956 1.00 95.94 159 HIS A C 1
ATOM 1244 O O . HIS A 1 159 ? -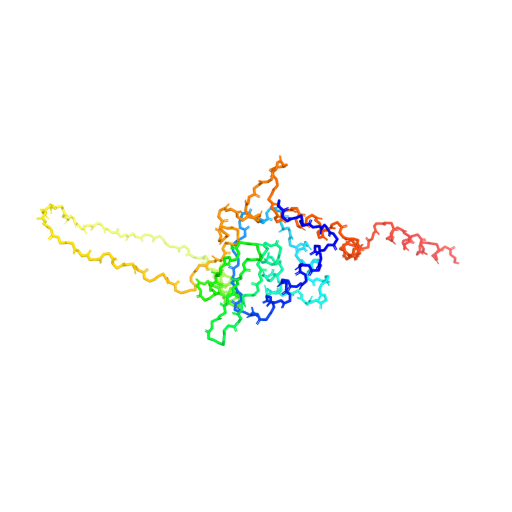1.080 8.622 -11.176 1.00 95.94 159 HIS A O 1
ATOM 1250 N N . PHE A 1 160 ? -2.646 7.143 -11.754 1.00 95.50 160 PHE A N 1
ATOM 1251 C CA . PHE A 1 160 ? -3.257 8.064 -12.716 1.00 95.50 160 PHE A CA 1
ATOM 1252 C C . PHE A 1 160 ? -3.934 9.244 -12.005 1.00 95.50 160 PHE A C 1
ATOM 1254 O O . PHE A 1 160 ? -4.448 9.101 -10.896 1.00 95.50 160 PHE A O 1
ATOM 1261 N N . ALA A 1 161 ? -3.990 10.404 -12.666 1.00 94.44 161 ALA A N 1
ATOM 1262 C CA . ALA A 1 161 ? -4.576 11.627 -12.103 1.00 94.44 161 ALA A CA 1
ATOM 1263 C C . ALA A 1 161 ? -6.051 11.469 -11.681 1.00 94.44 161 ALA A C 1
ATOM 1265 O O . ALA A 1 161 ? -6.514 12.147 -10.770 1.00 94.44 161 ALA A O 1
ATOM 1266 N N . TRP A 1 162 ? -6.783 10.549 -12.314 1.00 94.00 162 TRP A N 1
ATOM 1267 C CA . TRP A 1 162 ? -8.186 10.264 -12.014 1.00 94.00 162 TRP A CA 1
ATOM 1268 C C .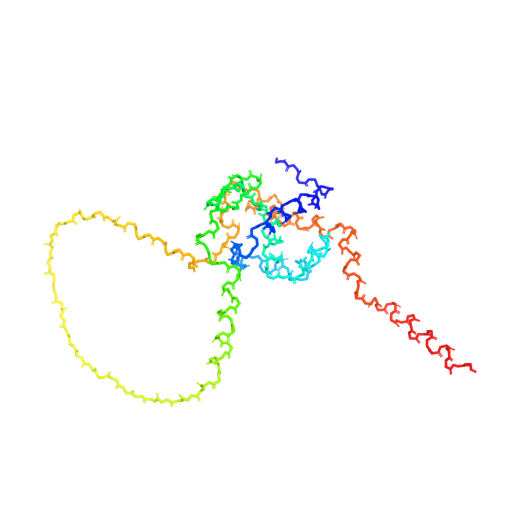 TRP A 1 162 ? -8.394 9.209 -10.909 1.00 94.00 162 TRP A C 1
ATOM 1270 O O . TRP A 1 162 ? -9.537 8.909 -10.564 1.00 94.00 162 TRP A O 1
ATOM 1280 N N . CYS A 1 163 ? -7.320 8.643 -10.351 1.00 95.50 163 CYS A N 1
ATOM 1281 C CA . CYS A 1 163 ? -7.384 7.595 -9.335 1.00 95.50 163 CYS A CA 1
ATOM 1282 C C . CYS A 1 163 ? -7.958 8.106 -8.004 1.00 95.50 163 CYS A C 1
ATOM 1284 O O . CYS A 1 163 ? -7.553 9.168 -7.532 1.00 95.50 163 CYS A O 1
ATOM 1286 N N . ILE A 1 164 ? -8.831 7.327 -7.352 1.00 93.75 164 ILE A N 1
ATOM 1287 C CA . ILE A 1 164 ? -9.401 7.686 -6.036 1.00 93.75 164 ILE A CA 1
ATOM 1288 C C . ILE A 1 164 ? -8.333 7.856 -4.956 1.00 93.75 164 ILE A C 1
ATOM 1290 O O . ILE A 1 164 ? -8.470 8.716 -4.096 1.00 93.75 164 ILE A O 1
ATOM 1294 N N . TRP A 1 165 ? -7.236 7.103 -5.048 1.00 93.62 165 TRP A N 1
ATOM 1295 C CA . TRP A 1 165 ? -6.111 7.204 -4.121 1.00 93.62 165 TRP A CA 1
ATOM 1296 C C . TRP A 1 165 ? -5.364 8.538 -4.252 1.00 93.62 165 TRP A C 1
ATOM 1298 O O . TRP A 1 165 ? -4.622 8.906 -3.360 1.00 93.62 165 TRP A O 1
ATOM 1308 N N . ARG A 1 166 ? -5.560 9.297 -5.338 1.00 91.69 166 ARG A N 1
ATOM 1309 C CA . ARG A 1 166 ? -4.933 10.615 -5.534 1.00 91.69 166 ARG A CA 1
ATOM 1310 C C . ARG A 1 166 ? -5.926 11.772 -5.442 1.00 91.69 166 ARG A C 1
ATOM 1312 O O . ARG A 1 166 ? -5.551 12.878 -5.056 1.00 91.69 166 ARG A O 1
ATOM 1319 N N . ARG A 1 167 ? -7.176 11.553 -5.846 1.00 90.62 167 ARG A N 1
ATOM 1320 C CA . ARG A 1 167 ? -8.198 12.600 -5.884 1.00 90.62 167 ARG A CA 1
ATOM 1321 C C . ARG A 1 167 ? -8.698 12.937 -4.487 1.00 90.62 167 ARG A C 1
ATOM 1323 O O . ARG A 1 167 ? -8.979 12.038 -3.704 1.00 90.62 167 ARG A O 1
ATOM 1330 N N . VAL A 1 168 ? -8.886 14.228 -4.245 1.00 90.81 168 VAL A N 1
ATOM 1331 C CA . VAL A 1 168 ? -9.599 14.734 -3.071 1.00 90.81 168 VAL A CA 1
ATOM 1332 C C . VAL A 1 168 ? -11.114 14.643 -3.280 1.00 90.81 168 VAL A C 1
ATOM 1334 O O . VAL A 1 168 ? -11.617 14.839 -4.394 1.00 90.81 168 VAL A O 1
ATOM 1337 N N . ASN A 1 169 ? -11.835 14.302 -2.218 1.00 87.31 169 ASN A N 1
ATOM 1338 C CA . ASN A 1 169 ? -13.292 14.289 -2.156 1.00 87.31 169 ASN A CA 1
ATOM 1339 C C . ASN A 1 169 ? -13.838 15.676 -1.744 1.00 87.31 169 ASN A C 1
ATOM 1341 O O . ASN A 1 169 ? -13.090 16.645 -1.625 1.00 87.31 169 ASN A O 1
ATOM 1345 N N . MET A 1 170 ? -15.156 15.781 -1.533 1.00 88.38 170 MET A N 1
ATOM 1346 C CA . MET A 1 170 ? -15.803 17.036 -1.110 1.00 88.38 170 MET A CA 1
ATOM 1347 C C . MET A 1 170 ? -15.392 17.498 0.298 1.00 88.38 170 MET A C 1
ATOM 1349 O O . MET A 1 170 ? -15.481 18.685 0.590 1.00 88.38 170 MET A O 1
ATOM 1353 N N . SER A 1 171 ? -14.905 16.584 1.137 1.00 88.94 171 SER A N 1
ATOM 1354 C CA . SER A 1 171 ? -14.368 16.857 2.475 1.00 88.94 171 SER A CA 1
ATOM 1355 C C . SER A 1 171 ? -12.864 17.161 2.459 1.00 88.94 171 SER A C 1
ATOM 1357 O O . SER A 1 171 ? -12.235 17.173 3.511 1.00 88.94 171 SER A O 1
ATOM 1359 N N . ASN A 1 172 ? -12.275 17.380 1.276 1.00 90.50 172 ASN A N 1
ATOM 1360 C CA . ASN A 1 172 ? -10.840 17.586 1.076 1.00 90.50 172 ASN A CA 1
ATOM 1361 C C . ASN A 1 172 ? -9.955 16.408 1.536 1.00 90.50 172 ASN A C 1
ATOM 1363 O O . ASN A 1 172 ? -8.778 16.603 1.821 1.00 90.50 172 ASN A O 1
ATOM 1367 N N . GLN A 1 173 ? -10.508 15.192 1.571 1.00 90.31 173 GLN A N 1
ATOM 1368 C CA . GLN A 1 173 ? -9.767 13.970 1.886 1.00 90.31 173 GLN A CA 1
ATOM 1369 C C . GLN A 1 173 ? -9.460 13.160 0.625 1.00 90.31 173 GLN A C 1
ATOM 1371 O O . GLN A 1 173 ? -10.295 13.044 -0.279 1.00 90.31 173 GLN A O 1
ATOM 1376 N N . GLN A 1 174 ? -8.284 12.552 0.568 1.00 91.50 174 GLN A N 1
ATOM 1377 C CA . GLN A 1 174 ? -7.903 11.586 -0.456 1.00 91.50 174 GLN A CA 1
ATOM 1378 C C . GLN A 1 174 ? -8.437 10.186 -0.125 1.00 91.50 174 GLN A C 1
ATOM 1380 O O . GLN A 1 174 ? -8.680 9.842 1.030 1.00 91.50 174 GLN A O 1
ATOM 1385 N N . GLY A 1 175 ? -8.604 9.329 -1.139 1.00 91.88 175 GLY A N 1
ATOM 1386 C CA . GLY A 1 175 ? -9.160 7.985 -0.930 1.00 91.88 175 GLY A CA 1
ATOM 1387 C C . GLY A 1 175 ? -8.363 7.113 0.046 1.00 91.88 175 GLY A C 1
ATOM 1388 O O . GLY A 1 175 ? -8.954 6.293 0.744 1.00 91.88 175 GLY A O 1
ATOM 1389 N N . TRP A 1 176 ? -7.042 7.302 0.134 1.00 93.06 176 TRP A N 1
ATOM 1390 C CA . TRP A 1 176 ? -6.206 6.558 1.081 1.00 93.06 176 TRP A CA 1
ATOM 1391 C C . TRP A 1 176 ? -6.399 7.024 2.525 1.00 93.06 176 TRP A C 1
ATOM 1393 O O . TRP A 1 176 ? -6.296 6.196 3.422 1.00 93.06 176 TRP A O 1
ATOM 1403 N N . GLU A 1 177 ? -6.724 8.301 2.751 1.00 93.06 177 GLU A N 1
ATOM 1404 C CA . GLU A 1 177 ? -7.008 8.845 4.087 1.00 93.06 177 GLU A CA 1
ATOM 1405 C C . GLU A 1 177 ? -8.296 8.215 4.620 1.00 93.06 177 GLU A C 1
ATOM 1407 O O . GLU A 1 177 ? -8.288 7.584 5.671 1.00 93.06 177 GLU A O 1
ATOM 1412 N N . VAL A 1 178 ? -9.367 8.248 3.819 1.00 92.00 178 VAL A N 1
ATOM 1413 C CA . VAL A 1 178 ? -10.655 7.613 4.155 1.00 92.00 178 VAL A CA 1
ATOM 1414 C C . VAL A 1 178 ? -10.493 6.108 4.399 1.00 92.00 178 VAL A C 1
ATOM 1416 O O . VAL A 1 178 ? -11.117 5.530 5.293 1.00 92.00 178 VAL A O 1
ATOM 1419 N N . PHE A 1 179 ? -9.652 5.449 3.601 1.00 92.75 179 PHE A N 1
ATOM 1420 C CA . PHE A 1 179 ? -9.377 4.026 3.758 1.00 92.75 179 PHE A CA 1
ATOM 1421 C C . PHE A 1 179 ? -8.590 3.723 5.037 1.00 92.75 179 PHE A C 1
ATOM 1423 O O . PHE A 1 179 ? -8.938 2.788 5.754 1.00 92.75 179 PHE A O 1
ATOM 1430 N N . LEU A 1 180 ? -7.562 4.517 5.343 1.00 92.75 180 LEU A N 1
ATOM 1431 C CA . LEU A 1 180 ? -6.789 4.388 6.572 1.00 92.75 180 LEU A CA 1
ATOM 1432 C C . LEU A 1 180 ? -7.667 4.637 7.802 1.00 92.75 180 LEU A C 1
ATOM 1434 O O . LEU A 1 180 ? -7.662 3.816 8.709 1.00 92.75 180 LEU A O 1
ATOM 1438 N N . GLU A 1 181 ? -8.480 5.693 7.808 1.00 91.56 181 GLU A N 1
ATOM 1439 C CA . GLU A 1 181 ? -9.453 5.961 8.875 1.00 91.56 181 GLU A CA 1
ATOM 1440 C C . GLU A 1 181 ? -10.393 4.767 9.090 1.00 91.56 181 GLU A C 1
ATOM 1442 O O . GLU A 1 181 ? -10.616 4.347 10.224 1.00 91.56 181 GLU A O 1
ATOM 1447 N N . SER A 1 182 ? -10.877 4.157 8.003 1.00 91.12 182 SER A N 1
ATOM 1448 C CA . SER A 1 182 ? -11.732 2.965 8.072 1.00 91.12 182 SER A CA 1
ATOM 1449 C C . SER A 1 182 ? -11.014 1.755 8.679 1.00 91.12 182 SER A C 1
ATOM 1451 O O . SER A 1 182 ? -11.631 0.991 9.417 1.00 91.12 182 SER A O 1
ATOM 1453 N N . LEU A 1 183 ? -9.720 1.573 8.390 1.00 91.06 183 LEU A N 1
ATOM 1454 C CA . LEU A 1 183 ? -8.907 0.509 8.986 1.00 91.06 183 LEU A CA 1
ATOM 1455 C C . LEU A 1 183 ? -8.648 0.738 10.477 1.00 91.06 183 LEU A C 1
ATOM 1457 O O . LEU A 1 183 ? -8.672 -0.212 11.255 1.00 91.06 183 LEU A O 1
ATOM 1461 N N . LEU A 1 184 ? -8.381 1.985 10.864 1.00 89.50 184 LEU A N 1
ATOM 1462 C CA . LEU A 1 184 ? -8.066 2.353 12.244 1.00 89.50 184 LEU A CA 1
ATOM 1463 C C . LEU A 1 184 ? -9.310 2.360 13.140 1.00 89.50 184 LEU A C 1
ATOM 1465 O O . LEU A 1 184 ? -9.199 2.066 14.326 1.00 89.50 184 LEU A O 1
ATOM 1469 N N . ALA A 1 185 ? -10.487 2.647 12.575 1.00 87.00 185 ALA A N 1
ATOM 1470 C CA . ALA A 1 185 ? -11.768 2.578 13.275 1.00 87.00 185 ALA A CA 1
ATOM 1471 C C . ALA A 1 185 ? -12.234 1.137 13.561 1.00 87.00 185 ALA A C 1
ATOM 1473 O O . ALA A 1 185 ? -13.176 0.934 14.331 1.00 87.00 185 ALA A O 1
ATOM 1474 N N . ASP A 1 186 ? -11.609 0.123 12.952 1.00 80.69 186 ASP A N 1
ATOM 1475 C CA . ASP A 1 186 ? -11.921 -1.270 13.252 1.00 80.69 186 ASP A CA 1
ATOM 1476 C C . ASP A 1 186 ? -11.522 -1.596 14.702 1.00 80.69 186 ASP A C 1
ATOM 1478 O O . ASP A 1 186 ? -10.378 -1.423 15.126 1.00 80.69 186 ASP A O 1
ATOM 1482 N N . SER A 1 187 ? -12.472 -2.123 15.476 1.00 63.16 187 SER A N 1
ATOM 1483 C CA . SER A 1 187 ? -12.265 -2.552 16.866 1.00 63.16 187 SER A CA 1
ATOM 1484 C C . SER A 1 187 ? -11.080 -3.509 17.053 1.00 63.16 187 SER A C 1
ATOM 1486 O O . SER A 1 187 ? -10.474 -3.540 18.126 1.00 63.16 187 SER A O 1
ATOM 1488 N N . ALA A 1 188 ? -10.726 -4.283 16.021 1.00 67.44 188 ALA A N 1
ATOM 1489 C CA . ALA A 1 188 ? -9.552 -5.140 16.046 1.00 67.44 188 ALA A CA 1
ATOM 1490 C C . ALA A 1 188 ? -8.262 -4.320 16.177 1.00 67.44 188 ALA A C 1
ATOM 1492 O O . ALA A 1 188 ? -7.376 -4.724 16.923 1.00 67.44 188 ALA A O 1
ATOM 1493 N N . PHE A 1 189 ? -8.168 -3.162 15.516 1.00 74.25 189 PHE A N 1
ATOM 1494 C CA . PHE A 1 189 ? -7.017 -2.266 15.620 1.00 74.25 189 PHE A CA 1
ATOM 1495 C C . PHE A 1 189 ? -6.883 -1.698 17.042 1.00 74.25 189 PHE A C 1
ATOM 1497 O O . PHE A 1 189 ? -5.796 -1.707 17.621 1.00 74.25 189 PHE A O 1
ATOM 1504 N N . HIS A 1 190 ? -8.001 -1.298 17.655 1.00 68.38 190 HIS A N 1
ATOM 1505 C CA . HIS A 1 190 ? -8.014 -0.772 19.023 1.00 68.38 190 HIS A CA 1
ATOM 1506 C C . HIS A 1 190 ? -7.517 -1.774 20.074 1.00 68.38 190 HIS A C 1
ATOM 1508 O O . HIS A 1 190 ? -6.826 -1.364 21.005 1.00 68.38 190 HIS A O 1
ATOM 1514 N N . LYS A 1 191 ? -7.788 -3.077 19.907 1.00 64.88 191 LYS A N 1
ATOM 1515 C CA . LYS A 1 191 ? -7.253 -4.119 20.805 1.00 64.88 191 LYS A CA 1
ATOM 1516 C C . LYS A 1 191 ? -5.723 -4.153 20.807 1.00 64.88 191 LYS A C 1
ATOM 1518 O O . LYS A 1 191 ? -5.133 -4.287 21.867 1.00 64.88 191 LYS A O 1
ATOM 1523 N N . PHE A 1 192 ? -5.087 -3.963 19.651 1.00 61.41 192 PHE A N 1
ATOM 1524 C CA . PHE A 1 192 ? -3.622 -3.938 19.540 1.00 61.41 192 PHE A CA 1
ATOM 1525 C C . PHE A 1 192 ? -2.999 -2.615 19.994 1.00 61.41 192 PHE A C 1
ATOM 1527 O O . PHE A 1 192 ? -1.830 -2.584 20.373 1.00 61.41 192 PHE A O 1
ATOM 1534 N N . SER A 1 193 ? -3.761 -1.519 19.965 1.00 56.72 193 SER A N 1
ATOM 1535 C CA . SER A 1 193 ? -3.307 -0.229 20.491 1.00 56.72 193 SER A CA 1
ATOM 1536 C C . SER A 1 193 ? -3.354 -0.159 22.024 1.00 56.72 193 SER A C 1
ATOM 1538 O O . SER A 1 193 ? -2.684 0.697 22.596 1.00 56.72 193 SER A O 1
ATOM 1540 N N . GLN A 1 194 ? -4.135 -1.027 22.680 1.00 52.97 194 GLN A N 1
ATOM 1541 C CA . GLN A 1 194 ? -4.292 -1.097 24.141 1.00 52.97 194 GLN A CA 1
ATOM 1542 C C . GLN A 1 194 ? -3.341 -2.088 24.833 1.00 52.97 194 GLN A C 1
ATOM 1544 O O . GLN A 1 194 ? -3.426 -2.258 26.044 1.00 52.97 194 GLN A O 1
ATOM 1549 N N . ASP A 1 195 ? -2.398 -2.699 24.109 1.00 50.31 195 ASP A N 1
ATOM 1550 C CA . ASP A 1 195 ? -1.321 -3.494 24.726 1.00 50.31 195 ASP A CA 1
ATOM 1551 C C . ASP A 1 195 ? -0.266 -2.618 25.444 1.00 50.31 195 ASP A C 1
ATOM 1553 O O . ASP A 1 195 ? 0.713 -3.130 25.991 1.00 50.31 195 ASP A O 1
ATOM 1557 N N . SER A 1 196 ? -0.455 -1.293 25.491 1.00 50.09 196 SER A N 1
ATOM 1558 C CA . SER A 1 196 ? 0.153 -0.458 26.526 1.00 50.09 196 SER A CA 1
ATOM 1559 C C . SER A 1 196 ? -0.701 -0.560 27.796 1.00 50.09 196 SER A C 1
ATOM 1561 O O . SER A 1 196 ? -1.917 -0.374 27.724 1.00 50.09 196 SER A O 1
ATOM 1563 N N . PRO A 1 197 ? -0.118 -0.871 28.971 1.00 47.91 197 PRO A N 1
ATOM 1564 C CA . PRO A 1 197 ? -0.900 -0.957 30.195 1.00 47.91 197 PRO A CA 1
ATOM 1565 C C . PRO A 1 197 ? -1.626 0.371 30.402 1.00 47.91 197 PRO A C 1
ATOM 1567 O O . PRO A 1 197 ? -0.996 1.421 30.539 1.00 47.91 197 PRO A O 1
ATOM 1570 N N . SER A 1 198 ? -2.958 0.310 30.384 1.00 62.59 198 SER A N 1
ATOM 1571 C CA . SER A 1 198 ? -3.807 1.440 30.739 1.00 62.59 198 SER A CA 1
ATOM 1572 C C . SER A 1 198 ? -3.352 1.983 32.092 1.00 62.59 198 SER A C 1
ATOM 1574 O O . SER A 1 198 ? -3.047 1.212 33.006 1.00 62.59 198 SER A O 1
ATOM 1576 N N . VAL A 1 199 ? -3.327 3.309 32.229 1.00 64.19 199 VAL A N 1
ATOM 1577 C CA . VAL A 1 199 ? -3.038 3.976 33.504 1.00 64.19 199 VAL A CA 1
ATOM 1578 C C . VAL A 1 199 ? -3.941 3.408 34.607 1.00 64.19 199 VAL A C 1
ATOM 1580 O O . VAL A 1 199 ? -3.447 3.116 35.693 1.00 64.19 199 VAL A O 1
ATOM 1583 N N . ASP A 1 200 ? -5.204 3.101 34.296 1.00 64.56 200 ASP A N 1
ATOM 1584 C CA . ASP A 1 200 ? -6.143 2.467 35.230 1.00 64.56 200 ASP A CA 1
ATOM 1585 C C . ASP A 1 200 ? -5.723 1.045 35.635 1.00 64.56 200 ASP A C 1
ATOM 1587 O O . ASP A 1 200 ? -5.820 0.681 36.806 1.00 64.56 200 ASP A O 1
ATOM 1591 N N . ASP A 1 201 ? -5.189 0.244 34.708 1.00 68.00 201 ASP A N 1
ATOM 1592 C CA . ASP A 1 201 ? -4.688 -1.107 35.010 1.00 68.00 201 ASP A CA 1
ATOM 1593 C C . ASP A 1 201 ? -3.414 -1.050 35.876 1.00 68.00 201 ASP A C 1
ATOM 1595 O O . ASP A 1 201 ? -3.179 -1.899 36.743 1.00 68.00 201 ASP A O 1
ATOM 1599 N N . MET A 1 202 ? -2.615 0.009 35.712 1.00 67.38 202 MET A N 1
ATOM 1600 C CA . MET A 1 202 ? -1.457 0.294 36.555 1.00 67.38 202 MET A CA 1
ATOM 1601 C C . MET A 1 202 ? -1.875 0.748 37.964 1.00 67.38 202 MET A C 1
ATOM 1603 O O . MET A 1 202 ? -1.347 0.227 38.948 1.00 67.38 202 MET A O 1
ATOM 1607 N N . TYR A 1 203 ? -2.869 1.637 38.082 1.00 74.69 203 TYR A N 1
ATOM 1608 C CA . TYR A 1 203 ? -3.438 2.060 39.369 1.00 74.69 203 TYR A CA 1
ATOM 1609 C C . TYR A 1 203 ? -4.055 0.884 40.132 1.00 74.69 203 TYR A C 1
ATOM 1611 O O . TYR A 1 203 ? -3.811 0.733 41.331 1.00 74.69 203 TYR A O 1
ATOM 1619 N N . MET A 1 204 ? -4.778 -0.003 39.443 1.00 75.31 204 MET A N 1
ATOM 1620 C CA . MET A 1 204 ? -5.365 -1.197 40.057 1.00 75.31 204 MET A CA 1
ATOM 1621 C C . MET A 1 204 ? -4.299 -2.181 40.556 1.00 75.31 204 MET A C 1
ATOM 1623 O O . MET A 1 204 ? -4.447 -2.753 41.640 1.00 75.31 204 MET A O 1
ATOM 1627 N N . LYS A 1 205 ? -3.188 -2.350 39.826 1.00 76.81 205 LYS A N 1
ATOM 1628 C CA . LYS A 1 205 ? -2.052 -3.174 40.277 1.00 76.81 205 LYS A CA 1
ATOM 1629 C C . LYS A 1 205 ? -1.340 -2.567 41.484 1.00 76.81 205 LYS A C 1
ATOM 1631 O O . LYS A 1 205 ? -1.054 -3.296 42.432 1.00 76.81 205 LYS A O 1
ATOM 1636 N N . VAL A 1 206 ? -1.108 -1.253 41.493 1.00 78.81 206 VAL A N 1
ATOM 1637 C CA . VAL A 1 206 ? -0.479 -0.555 42.628 1.00 78.81 206 VAL A CA 1
ATOM 1638 C C . VAL A 1 206 ? -1.354 -0.647 43.878 1.00 78.81 206 VAL A C 1
ATOM 1640 O O . VAL A 1 206 ? -0.857 -1.031 44.935 1.00 78.81 206 VAL A O 1
ATOM 1643 N N . HIS A 1 207 ? -2.662 -0.403 43.766 1.00 78.38 207 HIS A N 1
ATOM 1644 C CA . HIS A 1 207 ? -3.579 -0.536 44.902 1.00 78.38 207 HIS A CA 1
ATOM 1645 C C . HIS A 1 207 ? -3.642 -1.964 45.448 1.00 78.38 207 HIS A C 1
ATOM 1647 O O . HIS A 1 207 ? -3.674 -2.155 46.663 1.00 78.38 207 HIS A O 1
ATOM 1653 N N . LYS A 1 208 ? -3.598 -2.975 44.574 1.00 81.81 208 LYS A N 1
ATOM 1654 C CA . LYS A 1 208 ? -3.577 -4.381 44.990 1.00 81.81 208 LYS A CA 1
ATOM 1655 C C . LYS A 1 208 ? -2.279 -4.760 45.713 1.00 81.81 208 LYS A C 1
ATOM 1657 O O . LYS A 1 208 ? -2.322 -5.529 46.667 1.00 81.81 208 LYS A O 1
ATOM 1662 N N . ILE A 1 209 ? -1.137 -4.211 45.293 1.00 81.44 209 ILE A N 1
ATOM 1663 C CA . ILE A 1 209 ? 0.151 -4.404 45.978 1.00 81.44 209 ILE A CA 1
ATOM 1664 C C . ILE A 1 209 ? 0.135 -3.720 47.348 1.00 81.44 209 ILE A C 1
ATOM 1666 O O . ILE A 1 209 ? 0.505 -4.344 48.338 1.00 81.44 209 ILE A O 1
ATOM 1670 N N . LEU A 1 210 ? -0.344 -2.476 47.426 1.00 78.31 210 LEU A N 1
ATOM 1671 C CA . LEU A 1 210 ? -0.435 -1.733 48.686 1.00 78.31 210 LEU A CA 1
ATOM 1672 C C . LEU A 1 210 ? -1.372 -2.413 49.696 1.00 78.31 210 LEU A C 1
ATOM 1674 O O . LEU A 1 210 ? -1.039 -2.475 50.874 1.00 78.31 210 LEU A O 1
ATOM 1678 N N . ALA A 1 211 ? -2.491 -2.982 49.238 1.00 81.19 211 ALA A N 1
ATOM 1679 C CA . ALA A 1 211 ? -3.420 -3.718 50.096 1.00 81.19 211 ALA A CA 1
ATOM 1680 C C . ALA A 1 211 ? -2.815 -5.011 50.678 1.00 81.19 211 ALA A C 1
ATOM 1682 O O . ALA A 1 211 ? -3.117 -5.371 51.812 1.00 81.19 211 ALA A O 1
ATOM 1683 N N . ASN A 1 212 ? -1.933 -5.688 49.936 1.00 76.19 212 ASN A N 1
ATOM 1684 C CA . ASN A 1 212 ? -1.257 -6.904 50.404 1.00 76.19 212 ASN A CA 1
ATOM 1685 C C . ASN A 1 212 ? -0.081 -6.626 51.354 1.00 76.19 212 ASN A C 1
ATOM 1687 O O . ASN A 1 212 ? 0.375 -7.541 52.026 1.00 76.19 212 ASN A O 1
ATOM 1691 N N . LEU A 1 213 ? 0.422 -5.389 51.405 1.00 73.56 213 LEU A N 1
ATOM 1692 C CA . LEU A 1 213 ? 1.493 -4.974 52.322 1.00 73.56 213 LEU A CA 1
ATOM 1693 C C . LEU A 1 213 ? 0.962 -4.469 53.676 1.00 73.56 213 LEU A C 1
ATOM 1695 O O . LEU A 1 213 ? 1.751 -4.125 54.551 1.00 73.56 213 LEU A O 1
ATOM 1699 N N . GLN A 1 214 ? -0.362 -4.383 53.832 1.00 67.25 214 GLN A N 1
ATOM 1700 C CA . GLN A 1 214 ? -1.041 -3.935 55.054 1.00 67.25 214 GLN A CA 1
ATOM 1701 C C . GLN A 1 214 ? -1.674 -5.088 55.859 1.00 67.25 214 GLN A C 1
ATOM 1703 O O . GLN A 1 214 ? -2.383 -4.823 56.830 1.00 67.25 214 GLN A O 1
ATOM 1708 N N . GLN A 1 215 ? -1.424 -6.344 55.469 1.00 55.09 215 GLN A N 1
ATOM 1709 C CA . GLN A 1 215 ? -1.757 -7.560 56.225 1.00 55.09 215 GLN A CA 1
ATOM 1710 C C . GLN A 1 215 ? -0.485 -8.181 56.795 1.00 55.09 215 GLN A C 1
ATOM 1712 O O . GLN A 1 215 ? -0.562 -8.699 57.930 1.00 55.09 215 GLN A O 1
#

Radius of gyration: 25.49 Å; chains: 1; bounding box: 63×48×94 Å

Foldseek 3Di:
DPPPPLVCLLVQLLQQLVQQCVCPQLAFAADCVVPCVPDDPLLLCLSCVSNVHDDDLSSSSSNVLSLLQWHWDDDDPVWTWIAHPFQRQIDTSQQAATSVVVVVVVVVVVVPPPDDDDDDDDDDDDDDDDDDDDDDDPDPPPPPPRDTHPHGDHSQVSGDPPGQSNDADPVRDGNSSVSSVSVCPPVSSVVVVPVPPDPVNVVVVVVVVVVVVVD

InterPro domains:
  IPR013909 NuBaID, C-terminal domain [PF08600] (62-176)